Protein AF-E3N727-F1 (afdb_monomer_lite)

Organism: Caenorhabditis remanei (NCBI:txid31234)

Sequence (188 aa):
MRKRCLKCNHTDVCHNHERYRLDHLTSYIYILLGIFVITAYVPTRQDFFERKIVGSRVGLLHIIYCIIITFGICPTVHWVFLHGGFDSDHVVKWFPNVIVLYSLIAAAFMFYVTMVPERLWPGKFDVVGCSHQWWHIFILGAMIYWQQSGNQLLTEYRSFSDSCHRFIPQQNFSEISHSISNYSHPSM

Foldseek 3Di:
DDDPPDPQDPVNVVVVVVVVVVVVVVVVVVVVVVLVCCVVVVVVDVVQVPAQDVPDPQTNSNVVVVVSVVVVVVVVVVVCVVQVHPVDPVCVVLVVLVVLLVVLQVQLVCLVRVQPPCVVPPPPPPPHDTSNVSSVVSNVVSVVSVVVSVVVVVVVVVVCVVVVVVPPDPPPPVVVVVVVVVPPDDDD

Secondary structure (DSSP, 8-state):
---------HHHHHHHHHHHHHHHHHHHHHHHHHHHHHHHHGGG-HHHHH-B-TT-S-BHHHHHHHHHHHHTHHHHHHHHHHTTGGGSHHHHHHHHHHHHHHHHHHHHHHHHHH-TTTTTSTTTSSSSS-HHHHHHHHHHHHHHHHHHHHHHHHHHHHHGGGGGGGG-----TTTHHHHHTTSS----

Structure (mmCIF, N/CA/C/O backbone):
data_AF-E3N727-F1
#
_entry.id   AF-E3N727-F1
#
loop_
_atom_site.group_PDB
_atom_site.id
_atom_site.type_symbol
_atom_site.label_atom_id
_atom_site.label_alt_id
_atom_site.label_comp_id
_atom_site.label_asym_id
_atom_site.label_entity_id
_atom_site.label_seq_id
_atom_site.pdbx_PDB_ins_code
_atom_site.Cartn_x
_atom_site.Cartn_y
_atom_site.Cartn_z
_atom_site.occupancy
_atom_site.B_iso_or_equiv
_atom_site.auth_seq_id
_atom_site.auth_comp_id
_atom_site.auth_asym_id
_atom_site.auth_atom_id
_atom_site.pdbx_PDB_model_num
ATOM 1 N N . MET A 1 1 ? 1.443 8.667 -46.359 1.00 36.81 1 MET A N 1
ATOM 2 C CA . MET A 1 1 ? 1.995 9.728 -45.485 1.00 36.81 1 MET A CA 1
ATOM 3 C C . MET A 1 1 ? 3.382 9.307 -45.001 1.00 36.8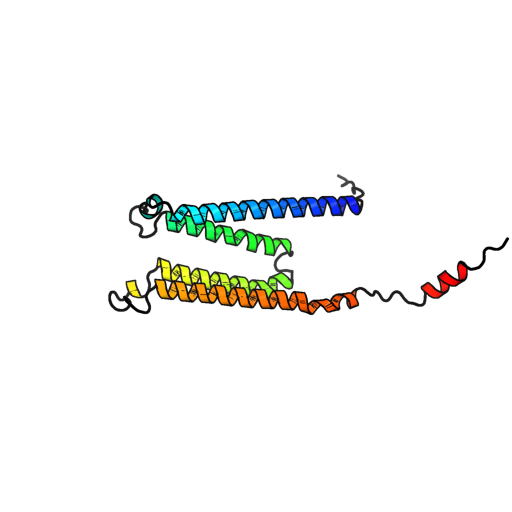1 1 MET A C 1
ATOM 5 O O . MET A 1 1 ? 3.487 8.443 -44.141 1.00 36.81 1 MET A O 1
ATOM 9 N N . ARG A 1 2 ? 4.451 9.833 -45.619 1.00 33.03 2 ARG A N 1
ATOM 10 C CA . ARG A 1 2 ? 5.850 9.558 -45.237 1.00 33.03 2 ARG A CA 1
ATOM 11 C C . ARG A 1 2 ? 6.154 10.258 -43.912 1.00 33.03 2 ARG A C 1
ATOM 13 O O . ARG A 1 2 ? 6.173 11.486 -43.872 1.00 33.03 2 ARG A O 1
ATOM 20 N N . LYS A 1 3 ? 6.406 9.491 -42.848 1.00 42.38 3 LYS A N 1
ATOM 21 C CA . LYS A 1 3 ? 7.003 10.024 -41.619 1.00 42.38 3 LYS A CA 1
ATOM 22 C C . LYS A 1 3 ? 8.421 10.479 -41.962 1.00 42.38 3 LYS A C 1
ATOM 24 O O . LYS A 1 3 ? 9.258 9.687 -42.382 1.00 42.38 3 LYS A O 1
ATOM 29 N N . ARG A 1 4 ? 8.641 11.786 -41.878 1.00 41.91 4 ARG A N 1
ATOM 30 C CA . ARG A 1 4 ? 9.932 12.442 -42.065 1.00 41.91 4 ARG A CA 1
ATOM 31 C C . ARG A 1 4 ? 10.823 11.989 -40.901 1.00 41.91 4 ARG A C 1
ATOM 33 O O . ARG A 1 4 ? 10.504 12.306 -39.760 1.00 41.91 4 ARG A O 1
ATOM 40 N N . CYS A 1 5 ? 11.880 11.218 -41.170 1.00 41.22 5 CYS A N 1
ATOM 41 C CA . CYS A 1 5 ? 12.929 10.956 -40.183 1.00 41.22 5 CYS A CA 1
ATOM 42 C C . CYS A 1 5 ? 13.560 12.298 -39.808 1.00 41.22 5 CYS A C 1
ATOM 44 O O . CYS A 1 5 ? 14.327 12.869 -40.584 1.00 41.22 5 CYS A O 1
ATOM 46 N N . LEU A 1 6 ? 13.185 12.831 -38.646 1.00 48.91 6 LEU A N 1
ATOM 47 C CA . LEU A 1 6 ? 13.903 13.929 -38.020 1.00 48.91 6 LEU A CA 1
ATOM 48 C C . LEU A 1 6 ? 15.310 13.427 -37.702 1.00 48.91 6 LEU A C 1
ATOM 50 O O . LEU A 1 6 ? 15.488 12.394 -37.059 1.00 48.91 6 LEU A O 1
ATOM 54 N N . LYS A 1 7 ? 16.302 14.153 -38.208 1.00 47.59 7 LYS A N 1
ATOM 55 C CA . LYS A 1 7 ? 17.717 13.946 -37.926 1.00 47.59 7 LYS A CA 1
ATOM 56 C C . LYS A 1 7 ? 17.931 14.315 -36.457 1.00 47.59 7 LYS A C 1
ATOM 58 O O . LYS A 1 7 ? 18.118 15.478 -36.132 1.00 47.59 7 LYS A O 1
ATOM 63 N N . CYS A 1 8 ? 17.764 13.342 -35.569 1.00 51.69 8 CYS A N 1
ATOM 64 C CA . CYS A 1 8 ? 17.973 13.520 -34.140 1.00 51.69 8 CYS A CA 1
ATOM 65 C C . CYS A 1 8 ? 19.481 13.560 -33.884 1.00 51.69 8 CYS A C 1
ATOM 67 O O . CYS A 1 8 ? 20.167 12.553 -34.055 1.00 51.69 8 CYS A O 1
ATOM 69 N N . ASN A 1 9 ? 20.002 14.738 -33.546 1.00 57.59 9 ASN A N 1
ATOM 70 C CA . ASN A 1 9 ? 21.380 14.881 -33.103 1.00 57.59 9 ASN A CA 1
ATOM 71 C C . ASN A 1 9 ? 21.521 14.220 -31.723 1.00 57.59 9 ASN A C 1
ATOM 73 O O . ASN A 1 9 ? 20.610 14.325 -30.901 1.00 57.59 9 ASN A O 1
ATOM 77 N N . HIS A 1 10 ? 22.637 13.540 -31.455 1.00 56.06 10 HIS A N 1
ATOM 78 C CA . HIS A 1 10 ? 22.841 12.809 -30.194 1.00 56.06 10 HIS A CA 1
ATOM 79 C C . HIS A 1 10 ? 22.658 13.727 -28.970 1.00 56.06 10 HIS A C 1
ATOM 81 O O . HIS A 1 10 ? 22.078 13.329 -27.964 1.00 56.06 10 HIS A O 1
ATOM 87 N N . THR A 1 11 ? 23.066 14.993 -29.085 1.00 57.88 11 THR A N 1
ATOM 88 C CA . THR A 1 11 ? 22.865 16.028 -28.064 1.00 57.88 11 THR A CA 1
ATOM 89 C C . THR A 1 11 ? 21.396 16.398 -27.854 1.00 57.88 11 THR A C 1
ATOM 91 O O . THR A 1 11 ? 20.979 16.516 -26.708 1.00 57.88 11 THR A O 1
ATOM 94 N N . ASP A 1 12 ? 20.590 16.513 -28.913 1.00 59.44 12 ASP A N 1
ATOM 95 C CA . ASP A 1 12 ? 19.160 16.852 -28.812 1.00 59.44 12 ASP A CA 1
ATOM 96 C C . ASP A 1 12 ? 18.327 15.689 -28.256 1.00 59.44 12 ASP A C 1
ATOM 98 O O . ASP A 1 12 ? 17.363 15.902 -27.518 1.00 59.44 12 ASP A O 1
ATOM 102 N N . VAL A 1 13 ? 18.701 14.444 -28.569 1.00 60.22 13 VAL A N 1
ATOM 103 C CA . VAL A 1 13 ? 18.079 13.244 -27.983 1.00 60.22 13 VAL A CA 1
ATOM 104 C C . VAL A 1 13 ? 18.380 13.167 -26.490 1.00 60.22 13 VAL A C 1
ATOM 106 O O . VAL A 1 13 ? 17.458 12.981 -25.698 1.00 60.22 13 VAL A O 1
ATOM 109 N N . CYS A 1 14 ? 19.642 13.366 -26.095 1.00 55.69 14 CYS A N 1
ATOM 110 C CA . CYS A 1 14 ? 20.041 13.406 -24.690 1.00 55.69 14 CYS A CA 1
ATOM 111 C C . CYS A 1 14 ? 19.336 14.538 -23.929 1.00 55.69 14 CYS A C 1
ATOM 113 O O . CYS A 1 14 ? 18.773 14.278 -22.870 1.00 55.69 14 CYS A O 1
ATOM 115 N N . HIS A 1 15 ? 19.281 15.753 -24.488 1.00 61.00 15 HIS A N 1
ATOM 116 C CA . HIS A 1 15 ? 18.639 16.899 -23.836 1.00 61.00 15 HIS A CA 1
ATOM 117 C C . HIS A 1 15 ? 17.132 16.714 -23.656 1.00 61.00 15 HIS A C 1
ATOM 119 O O . HIS A 1 15 ? 16.590 17.054 -22.604 1.00 61.00 15 HIS A O 1
ATOM 125 N N . ASN A 1 16 ? 16.446 16.172 -24.667 1.00 64.19 16 ASN A N 1
ATOM 126 C CA . ASN A 1 16 ? 15.025 15.865 -24.552 1.00 64.19 16 ASN A CA 1
ATOM 127 C C . ASN A 1 16 ? 14.797 14.758 -23.519 1.00 64.19 16 ASN A C 1
ATOM 129 O O . ASN A 1 16 ? 13.938 14.906 -22.660 1.00 64.19 16 ASN A O 1
ATOM 133 N N . HIS A 1 17 ? 15.588 13.685 -23.542 1.00 67.06 17 HIS A N 1
ATOM 134 C CA . HIS A 1 17 ? 15.462 12.585 -22.585 1.00 67.06 17 HIS A CA 1
ATOM 135 C C . HIS A 1 17 ? 15.728 13.024 -21.135 1.00 67.06 17 HIS A C 1
ATOM 137 O O . HIS A 1 17 ? 15.026 12.601 -20.217 1.00 67.06 17 HIS A O 1
ATOM 143 N N . GLU A 1 18 ? 16.701 13.910 -20.920 1.00 70.62 18 GLU A N 1
ATOM 144 C CA . GLU A 1 18 ? 17.001 14.496 -19.614 1.00 70.62 18 GLU A CA 1
ATOM 145 C C . GLU A 1 18 ? 15.887 15.436 -19.139 1.00 70.62 18 GLU A C 1
ATOM 147 O O . GLU A 1 18 ? 15.477 15.355 -17.983 1.00 70.62 18 GLU A O 1
ATOM 152 N N . ARG A 1 19 ? 15.316 16.242 -20.044 1.00 72.38 19 ARG A N 1
ATOM 153 C CA . ARG A 1 19 ? 14.148 17.087 -19.759 1.00 72.38 19 ARG A CA 1
ATOM 154 C C . ARG A 1 19 ? 12.918 16.256 -19.382 1.00 72.38 19 ARG A C 1
ATOM 156 O O . ARG A 1 19 ? 12.371 16.466 -18.308 1.00 72.38 19 ARG A O 1
ATOM 163 N N . TYR A 1 20 ? 12.559 15.245 -20.178 1.00 70.69 20 TYR A N 1
ATOM 164 C CA . TYR A 1 20 ? 11.459 14.325 -19.855 1.00 70.69 20 TYR A CA 1
ATOM 165 C C . TYR A 1 20 ? 11.676 13.626 -18.504 1.00 70.69 20 TYR A C 1
ATOM 167 O O . TYR A 1 20 ? 10.756 13.545 -17.691 1.00 70.69 20 TYR A O 1
ATOM 175 N N . ARG A 1 21 ? 12.896 13.151 -18.221 1.00 75.75 21 ARG A N 1
ATOM 176 C CA . ARG A 1 21 ? 13.237 12.536 -16.929 1.00 75.75 21 ARG A CA 1
ATOM 177 C C . ARG A 1 21 ? 13.038 13.507 -15.762 1.00 75.75 21 ARG A C 1
ATOM 179 O O . ARG A 1 21 ? 12.513 13.101 -14.726 1.00 75.75 21 ARG A O 1
ATOM 186 N N . LEU A 1 22 ? 13.449 14.763 -15.925 1.00 77.12 22 LEU A N 1
ATOM 187 C CA . LEU A 1 22 ? 13.332 15.795 -14.897 1.00 77.12 22 LEU A CA 1
ATOM 188 C C . LEU A 1 22 ? 11.867 16.179 -14.647 1.00 77.12 22 LEU A C 1
ATOM 190 O O . LEU A 1 22 ? 11.456 16.283 -13.492 1.00 77.12 22 LEU A O 1
ATOM 194 N N . ASP A 1 23 ? 11.066 16.306 -15.704 1.00 78.12 23 ASP A N 1
ATOM 195 C CA . ASP A 1 23 ? 9.636 16.626 -15.624 1.00 78.12 23 ASP A CA 1
ATOM 196 C C . ASP A 1 23 ? 8.846 15.511 -14.917 1.00 78.12 23 ASP A C 1
ATOM 198 O O . ASP A 1 23 ? 8.006 15.773 -14.046 1.00 78.12 23 ASP A O 1
ATOM 202 N N . HIS A 1 24 ? 9.166 14.248 -15.221 1.00 79.94 24 HIS A N 1
ATOM 203 C CA . HIS A 1 24 ? 8.597 13.097 -14.522 1.00 79.94 24 HIS A CA 1
ATOM 204 C C . HIS A 1 24 ? 8.987 13.089 -13.043 1.00 79.94 24 HIS A C 1
ATOM 206 O O . HIS A 1 24 ? 8.105 13.002 -12.189 1.00 79.94 24 HIS A O 1
ATOM 212 N N . LEU A 1 25 ? 10.276 13.229 -12.720 1.00 81.25 25 LEU A N 1
ATOM 213 C CA . LEU A 1 25 ? 10.756 13.248 -11.334 1.00 81.25 25 LEU A CA 1
ATOM 214 C C . LEU A 1 25 ? 10.095 14.370 -10.522 1.00 81.25 25 LEU A C 1
ATOM 216 O O . LEU A 1 25 ? 9.640 14.145 -9.403 1.00 81.25 25 LEU A O 1
ATOM 220 N N . THR A 1 26 ? 9.986 15.555 -11.116 1.00 82.62 26 THR A N 1
ATOM 221 C CA . THR A 1 26 ? 9.344 16.726 -10.514 1.00 82.62 26 THR A CA 1
ATOM 222 C C . THR A 1 26 ? 7.870 16.448 -10.212 1.00 82.62 26 THR A C 1
ATOM 224 O O . THR A 1 26 ? 7.404 16.691 -9.100 1.00 82.62 26 THR A O 1
ATOM 227 N N . SER A 1 27 ? 7.149 15.841 -11.158 1.00 83.44 27 SER A N 1
ATOM 228 C CA . SER A 1 27 ? 5.750 15.435 -10.973 1.00 83.44 27 SER A CA 1
ATOM 229 C C . SER A 1 27 ? 5.588 14.413 -9.841 1.00 83.44 27 SER A C 1
ATOM 231 O O . SER A 1 27 ? 4.702 14.563 -8.999 1.00 83.44 27 SER A O 1
ATOM 233 N N . TYR A 1 28 ? 6.470 13.410 -9.765 1.00 84.50 28 TYR A N 1
ATOM 234 C CA . TYR A 1 28 ? 6.467 12.423 -8.680 1.00 84.50 28 TYR A CA 1
ATOM 235 C C . TYR A 1 28 ? 6.703 13.067 -7.310 1.00 84.50 28 TYR A C 1
ATOM 237 O O . TYR A 1 28 ? 5.988 12.751 -6.361 1.00 84.50 28 TYR A O 1
ATOM 245 N N . ILE A 1 29 ? 7.660 13.992 -7.203 1.00 88.00 29 ILE A N 1
ATOM 246 C CA . ILE A 1 29 ? 7.959 14.694 -5.948 1.00 88.00 29 ILE A CA 1
ATOM 247 C C . ILE A 1 29 ? 6.746 15.499 -5.472 1.00 88.00 29 ILE A C 1
ATOM 249 O O . ILE A 1 29 ? 6.382 15.405 -4.300 1.00 88.00 29 ILE A O 1
ATOM 253 N N . TYR A 1 30 ? 6.078 16.240 -6.361 1.00 89.19 30 TYR A N 1
ATOM 254 C CA . TYR A 1 30 ? 4.878 16.999 -5.996 1.00 89.19 30 TYR A CA 1
ATOM 255 C C . TYR A 1 30 ? 3.728 16.100 -5.536 1.00 89.19 30 TYR A C 1
ATOM 257 O O . TYR A 1 30 ? 3.067 16.413 -4.545 1.00 89.19 30 TYR A O 1
ATOM 265 N N . ILE A 1 31 ? 3.509 14.968 -6.210 1.00 87.25 31 ILE A N 1
ATOM 266 C CA . ILE A 1 31 ? 2.487 13.988 -5.821 1.00 87.25 31 ILE A CA 1
ATOM 267 C C . ILE A 1 31 ? 2.793 13.410 -4.433 1.00 87.25 31 ILE A C 1
ATOM 269 O O . ILE A 1 31 ? 1.914 13.380 -3.572 1.00 87.25 31 ILE A O 1
ATOM 273 N N . LEU A 1 32 ? 4.039 12.994 -4.188 1.00 87.44 32 LEU A N 1
ATOM 274 C CA . LEU A 1 32 ? 4.466 12.446 -2.897 1.00 87.44 32 LEU A CA 1
ATOM 275 C C . LEU A 1 32 ? 4.337 13.473 -1.768 1.00 87.44 32 LEU A C 1
ATOM 277 O O . LEU A 1 32 ? 3.843 13.141 -0.691 1.00 87.44 32 LEU A O 1
ATOM 281 N N . LEU A 1 33 ? 4.727 14.725 -2.022 1.00 91.44 33 LEU A N 1
ATOM 282 C CA . LEU A 1 33 ? 4.574 15.820 -1.067 1.00 91.44 33 LEU A CA 1
ATOM 283 C C . LEU A 1 33 ? 3.097 16.082 -0.748 1.00 91.44 33 LEU A C 1
ATOM 285 O O . LEU A 1 33 ? 2.739 16.239 0.417 1.00 91.44 33 LEU A O 1
ATOM 289 N N . GLY A 1 34 ? 2.229 16.085 -1.763 1.00 90.62 34 GLY A N 1
ATOM 290 C CA . GLY A 1 34 ? 0.787 16.238 -1.585 1.00 90.62 34 GLY A CA 1
ATOM 291 C C . GLY A 1 34 ? 0.192 15.130 -0.716 1.00 90.62 34 GLY A C 1
ATOM 292 O O . GLY A 1 34 ? -0.528 15.420 0.240 1.00 90.62 34 GLY A O 1
ATOM 293 N N . ILE A 1 35 ? 0.548 13.871 -0.988 1.00 89.88 35 ILE A N 1
ATOM 294 C CA . ILE A 1 35 ? 0.126 12.724 -0.170 1.00 89.88 35 ILE A CA 1
ATOM 295 C C . ILE A 1 35 ? 0.614 12.890 1.270 1.00 89.88 35 ILE A C 1
ATOM 297 O O . ILE A 1 35 ? -0.193 12.761 2.188 1.00 89.88 35 ILE A O 1
ATOM 301 N N . PHE A 1 36 ? 1.889 13.236 1.475 1.00 90.44 36 PHE A N 1
ATOM 302 C CA . PHE A 1 36 ? 2.465 13.444 2.804 1.00 90.44 36 PHE A CA 1
ATOM 303 C C . PHE A 1 36 ? 1.694 14.504 3.600 1.00 90.44 36 PHE A C 1
ATOM 305 O O . PHE A 1 36 ? 1.243 14.227 4.713 1.00 90.44 36 PHE A O 1
ATOM 312 N N . VAL A 1 37 ? 1.462 15.680 3.008 1.00 92.31 37 VAL A N 1
ATOM 313 C CA . VAL A 1 37 ? 0.713 16.776 3.642 1.00 92.31 37 VAL A CA 1
ATOM 314 C C . VAL A 1 37 ? -0.703 16.335 4.007 1.00 92.31 37 VAL A C 1
ATOM 316 O O . VAL A 1 37 ? -1.138 16.572 5.132 1.00 92.31 37 VAL A O 1
ATOM 319 N N . ILE A 1 38 ? -1.409 15.644 3.107 1.00 89.44 38 ILE A N 1
ATOM 320 C CA . ILE A 1 38 ? -2.757 15.125 3.376 1.00 89.44 38 ILE A CA 1
ATOM 321 C C . ILE A 1 38 ? -2.720 14.118 4.532 1.00 89.44 38 ILE A C 1
ATOM 323 O O . ILE A 1 38 ? -3.491 14.250 5.482 1.00 89.44 38 ILE A O 1
ATOM 327 N N . THR A 1 39 ? -1.809 13.142 4.501 1.00 87.12 39 THR A N 1
ATOM 328 C CA . THR A 1 39 ? -1.703 12.115 5.550 1.00 87.12 39 THR A CA 1
ATOM 329 C C . THR A 1 39 ? -1.293 12.668 6.909 1.00 87.12 39 THR A C 1
ATOM 331 O O . THR A 1 39 ? -1.726 12.122 7.919 1.00 87.12 39 THR A O 1
ATOM 334 N N . ALA A 1 40 ? -0.507 13.746 6.952 1.00 89.12 40 ALA A N 1
ATOM 335 C CA . ALA A 1 40 ? -0.134 14.424 8.189 1.00 89.12 40 ALA A CA 1
ATOM 336 C C . ALA A 1 40 ? -1.267 15.316 8.718 1.00 89.12 40 ALA A C 1
ATOM 338 O O . ALA A 1 40 ? -1.477 15.400 9.924 1.00 89.12 40 ALA A O 1
ATOM 339 N N . TYR A 1 41 ? -2.021 15.962 7.825 1.00 89.19 41 TYR A N 1
ATOM 340 C CA . TYR A 1 41 ? -3.097 16.881 8.186 1.00 89.19 41 TYR A CA 1
ATOM 341 C C . TYR A 1 41 ? -4.373 16.168 8.644 1.00 89.19 41 TYR A C 1
ATOM 343 O O . TYR A 1 41 ? -4.965 16.565 9.647 1.00 89.19 41 TYR A O 1
ATOM 351 N N . VAL A 1 42 ? -4.808 15.114 7.948 1.00 87.12 42 VAL A N 1
ATOM 352 C CA . VAL A 1 42 ? -6.084 14.422 8.224 1.00 87.12 42 VAL A CA 1
ATOM 353 C C . VAL A 1 42 ? -6.215 13.951 9.690 1.00 87.12 42 VAL A C 1
ATOM 355 O O . VAL A 1 42 ? -7.260 14.218 10.282 1.00 87.12 42 VAL A O 1
ATOM 358 N N . PRO A 1 43 ? -5.183 13.364 10.335 1.00 85.12 43 PRO A N 1
ATOM 359 C CA . PRO A 1 43 ? -5.225 12.994 11.754 1.00 85.12 43 PRO A CA 1
ATOM 360 C C . PRO A 1 43 ? -5.381 14.163 12.732 1.00 85.12 43 PRO A C 1
ATOM 362 O O . PRO A 1 43 ? -5.860 13.966 13.844 1.00 85.12 43 PRO A O 1
ATOM 365 N N . THR A 1 44 ? -4.972 15.379 12.355 1.00 86.50 44 THR A N 1
ATOM 366 C CA . THR A 1 44 ? -5.033 16.555 13.250 1.00 86.50 44 THR A CA 1
ATOM 367 C C . THR A 1 44 ? -6.449 17.098 13.421 1.00 86.50 44 THR A C 1
ATOM 369 O O . THR A 1 44 ? -6.725 17.873 14.334 1.00 86.50 44 THR A O 1
ATOM 372 N N . ARG A 1 45 ? -7.365 16.699 12.536 1.00 83.25 45 ARG A N 1
ATOM 373 C CA . ARG A 1 45 ? -8.728 17.211 12.463 1.00 83.25 45 ARG A CA 1
ATOM 374 C C . ARG A 1 45 ? -9.702 16.172 13.011 1.00 83.25 45 ARG A C 1
ATOM 376 O O . ARG A 1 45 ? -10.065 15.218 12.325 1.00 83.25 45 ARG A O 1
ATOM 383 N N . GLN A 1 46 ? -10.170 16.400 14.238 1.00 78.94 46 GLN A N 1
ATOM 384 C CA . GLN A 1 46 ? -11.152 15.542 14.918 1.00 78.94 46 GLN A CA 1
ATOM 385 C C . GLN A 1 46 ? -12.471 15.417 14.134 1.00 78.94 46 GLN A C 1
ATOM 387 O O . GLN A 1 46 ? -13.107 14.366 14.144 1.00 78.94 46 GLN A O 1
ATOM 392 N N . ASP A 1 47 ? -12.818 16.434 13.342 1.00 78.44 47 ASP A N 1
ATOM 393 C CA . ASP A 1 47 ? -14.021 16.469 12.501 1.00 78.44 47 ASP A CA 1
ATOM 394 C C . ASP A 1 47 ? -14.122 15.296 11.506 1.00 78.44 47 ASP A C 1
ATOM 396 O O . ASP A 1 47 ? -15.225 14.901 11.121 1.00 78.44 47 ASP A O 1
ATOM 400 N N . PHE A 1 48 ? -12.991 14.739 11.054 1.00 74.75 48 PHE A N 1
ATOM 401 C CA . PHE A 1 48 ? -12.979 13.584 10.146 1.00 74.75 48 PHE A CA 1
ATOM 402 C C . PHE A 1 48 ? -13.169 12.250 10.873 1.00 74.75 48 PHE A C 1
ATOM 404 O O . PHE A 1 48 ? -13.662 11.301 10.262 1.00 74.75 48 PHE A O 1
ATOM 411 N N . PHE A 1 49 ? -12.809 12.176 12.158 1.00 71.31 49 PHE A N 1
ATOM 412 C CA . PHE A 1 49 ? -13.022 10.988 12.989 1.00 71.31 49 PHE A CA 1
ATOM 413 C C . PHE A 1 49 ? -14.498 10.819 13.363 1.00 71.31 49 PHE A C 1
ATOM 415 O O . PHE A 1 49 ? -15.005 9.697 13.386 1.00 71.31 49 PHE A O 1
ATOM 422 N N . GLU A 1 50 ? -15.203 11.931 13.582 1.00 70.50 50 GLU A N 1
ATOM 423 C CA . GLU A 1 50 ? -16.613 11.926 13.986 1.00 70.50 50 GLU A CA 1
ATOM 424 C C . GLU A 1 50 ? -17.584 11.696 12.815 1.00 70.50 50 GLU A C 1
ATOM 426 O O . GLU A 1 50 ? -18.705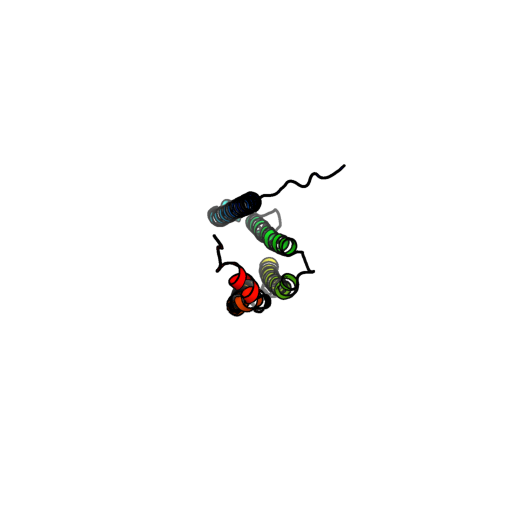 11.217 13.005 1.00 70.50 50 GLU A O 1
ATOM 431 N N . ARG A 1 51 ? -17.165 11.972 11.571 1.00 71.62 51 ARG A N 1
ATOM 432 C CA . ARG A 1 51 ? -17.978 11.715 10.369 1.00 71.62 51 ARG A CA 1
ATOM 433 C C . ARG A 1 51 ? -17.993 10.230 10.017 1.00 71.62 51 ARG A C 1
ATOM 435 O O . ARG A 1 51 ? -17.244 9.749 9.162 1.00 71.62 51 ARG A O 1
ATOM 442 N N . LYS A 1 52 ? -18.897 9.500 10.663 1.00 73.12 52 LYS A N 1
ATOM 443 C CA . LYS A 1 52 ? -19.245 8.120 10.310 1.00 73.12 52 LYS A CA 1
ATOM 444 C C . LYS A 1 52 ? -20.269 8.115 9.180 1.00 73.12 52 LYS A C 1
ATOM 446 O O . LYS A 1 52 ? -21.193 8.927 9.166 1.00 73.12 52 LYS A O 1
ATOM 451 N N . ILE A 1 53 ? -20.119 7.193 8.233 1.00 73.75 53 ILE A N 1
ATOM 452 C CA . ILE A 1 53 ? -21.171 6.942 7.245 1.00 73.75 53 ILE A CA 1
ATOM 453 C C . ILE A 1 53 ? -22.342 6.292 7.975 1.00 73.75 53 ILE A C 1
ATOM 455 O O . ILE A 1 53 ? -22.146 5.364 8.759 1.00 73.75 53 ILE A O 1
ATOM 459 N N . VAL A 1 54 ? -23.550 6.801 7.733 1.00 56.88 54 VAL A N 1
ATOM 460 C CA . VAL A 1 54 ? -24.792 6.377 8.393 1.00 56.88 54 VAL A CA 1
ATOM 461 C C . VAL A 1 54 ? -24.893 4.846 8.409 1.00 56.88 54 VAL A C 1
ATOM 463 O O . VAL A 1 54 ? -24.969 4.207 7.364 1.00 56.88 54 VAL A O 1
ATOM 466 N N . GLY A 1 55 ? -24.847 4.258 9.609 1.00 65.50 55 GLY A N 1
ATOM 467 C CA . GLY A 1 55 ? -24.982 2.813 9.832 1.00 65.50 55 GLY A CA 1
ATOM 468 C C . GLY A 1 55 ? -23.722 1.960 9.614 1.00 65.50 55 GLY A C 1
ATOM 469 O O . GLY A 1 55 ? -23.756 0.770 9.922 1.00 65.50 55 GLY A O 1
ATOM 470 N N . SER A 1 56 ? -22.604 2.527 9.144 1.00 66.81 56 SER A N 1
ATOM 471 C CA . SER A 1 56 ? -21.344 1.799 8.946 1.00 66.81 56 SER A CA 1
ATOM 472 C C . SER A 1 56 ? -20.328 2.089 10.054 1.00 66.81 56 SER A C 1
ATOM 474 O O . SER A 1 56 ? -20.195 3.211 10.537 1.00 66.81 56 SER A O 1
ATOM 476 N N . ARG A 1 57 ? -19.563 1.062 10.445 1.00 69.56 57 ARG A N 1
ATOM 477 C CA . ARG A 1 57 ? -18.426 1.191 11.378 1.00 69.56 57 ARG A CA 1
ATOM 478 C C . ARG A 1 57 ? -17.188 1.816 10.718 1.00 69.56 57 ARG A C 1
ATOM 480 O O . ARG A 1 57 ? -16.235 2.149 11.414 1.00 69.56 57 ARG A O 1
ATOM 487 N N . VAL A 1 58 ? -17.217 1.970 9.393 1.00 73.25 58 VAL A N 1
ATOM 488 C CA . VAL A 1 58 ? -16.165 2.587 8.580 1.00 73.25 58 VAL A CA 1
ATOM 489 C C . VAL A 1 58 ? -16.432 4.092 8.495 1.00 73.25 58 VAL A C 1
ATOM 491 O O . VAL A 1 58 ? -17.467 4.522 7.980 1.00 73.25 58 VAL A O 1
ATOM 494 N N . GLY A 1 59 ? -15.518 4.894 9.039 1.00 81.12 59 GLY A N 1
ATOM 495 C CA . GLY A 1 59 ? -15.588 6.354 9.004 1.00 81.12 59 GLY A CA 1
ATOM 496 C C . GLY A 1 59 ? -15.044 6.939 7.701 1.00 81.12 59 GLY A C 1
ATOM 497 O O . GLY A 1 59 ? -14.375 6.259 6.921 1.00 81.12 59 GLY A O 1
ATOM 498 N N . LEU A 1 60 ? -15.284 8.233 7.479 1.00 82.75 60 LEU A N 1
ATOM 499 C CA . LEU A 1 60 ? -14.735 8.966 6.333 1.00 82.75 60 LEU A CA 1
ATOM 500 C C . LEU A 1 60 ? -13.199 8.881 6.275 1.00 82.75 60 LEU A C 1
ATOM 502 O O . LEU A 1 60 ? -12.621 8.727 5.202 1.00 82.75 60 LEU A O 1
ATOM 506 N N . LEU A 1 61 ? -12.544 8.915 7.435 1.00 83.31 61 LEU A N 1
ATOM 507 C CA . LEU A 1 61 ? -11.096 8.773 7.570 1.00 83.31 61 LEU A CA 1
ATOM 508 C C . LEU A 1 61 ? -10.570 7.449 6.989 1.00 83.31 61 LEU A C 1
ATOM 510 O O . LEU A 1 61 ? -9.579 7.448 6.262 1.00 83.31 61 LEU A O 1
ATOM 514 N N . HIS A 1 62 ? -11.259 6.330 7.226 1.00 82.06 62 HIS A N 1
ATOM 515 C CA . HIS A 1 62 ? -10.885 5.033 6.653 1.00 82.06 62 HIS A CA 1
ATOM 516 C C . HIS A 1 62 ? -10.949 5.035 5.128 1.00 82.06 62 HIS A C 1
ATOM 518 O O . HIS A 1 62 ? -10.072 4.472 4.478 1.00 82.06 62 HIS A O 1
ATOM 524 N N . ILE A 1 63 ? -11.955 5.696 4.553 1.00 85.19 63 ILE A N 1
ATOM 525 C CA . ILE A 1 63 ? -12.111 5.814 3.099 1.00 85.19 63 ILE A CA 1
ATOM 526 C C . ILE A 1 63 ? -10.984 6.648 2.502 1.00 85.19 63 ILE A C 1
ATOM 528 O O . ILE A 1 63 ? -10.403 6.245 1.498 1.00 85.19 63 ILE A O 1
ATOM 532 N N . ILE A 1 64 ? -10.637 7.770 3.139 1.00 86.50 64 ILE A N 1
ATOM 533 C CA . ILE A 1 64 ? -9.511 8.609 2.714 1.00 86.50 64 ILE A CA 1
ATOM 534 C C . ILE A 1 64 ? -8.229 7.770 2.667 1.00 86.50 64 ILE A C 1
ATOM 536 O O . ILE A 1 64 ? -7.533 7.776 1.652 1.00 86.50 64 ILE A O 1
ATOM 540 N N . TYR A 1 65 ? -7.953 6.979 3.707 1.00 84.69 65 TYR A N 1
ATOM 541 C CA . TYR A 1 65 ? -6.793 6.088 3.705 1.00 84.69 65 TYR A CA 1
ATOM 542 C C . TYR A 1 65 ? -6.863 5.005 2.625 1.00 84.69 65 TYR A C 1
ATOM 544 O O . TYR A 1 65 ? -5.859 4.760 1.961 1.00 84.69 65 TYR A O 1
ATOM 552 N N . CYS A 1 66 ? -8.028 4.403 2.378 1.00 86.50 66 CYS A N 1
ATOM 553 C CA . CYS A 1 66 ? -8.188 3.418 1.302 1.00 86.50 66 CYS A CA 1
ATOM 554 C C . CYS A 1 66 ? -7.897 4.019 -0.082 1.00 86.50 66 CYS A C 1
ATOM 556 O O . CYS A 1 66 ? -7.234 3.383 -0.902 1.00 86.50 66 CYS A O 1
ATOM 558 N N . ILE A 1 67 ? -8.345 5.253 -0.337 1.00 88.19 67 ILE A N 1
ATOM 559 C CA . ILE A 1 67 ? -8.070 5.969 -1.592 1.00 88.19 67 ILE A CA 1
ATOM 560 C C . ILE A 1 67 ? -6.564 6.208 -1.748 1.00 88.19 67 ILE A C 1
ATOM 562 O O . ILE A 1 67 ? -6.003 5.910 -2.803 1.00 88.19 67 ILE A O 1
ATOM 566 N N . ILE A 1 68 ? -5.898 6.684 -0.692 1.00 87.75 68 ILE A N 1
ATOM 567 C CA . ILE A 1 68 ? -4.449 6.939 -0.698 1.00 87.75 68 ILE A CA 1
ATOM 568 C C . ILE A 1 68 ? -3.665 5.644 -0.958 1.00 87.75 68 ILE A C 1
ATOM 570 O O . ILE A 1 68 ? -2.763 5.629 -1.793 1.00 87.75 68 ILE A O 1
ATOM 574 N N . ILE A 1 69 ? -4.030 4.540 -0.299 1.00 85.50 69 ILE A N 1
ATOM 575 C CA . ILE A 1 69 ? -3.380 3.233 -0.491 1.00 85.50 69 ILE A CA 1
ATOM 576 C C . ILE A 1 69 ? -3.583 2.728 -1.924 1.00 85.50 69 ILE A C 1
ATOM 578 O O . ILE A 1 69 ? -2.635 2.255 -2.549 1.00 85.50 69 ILE A O 1
ATOM 582 N N . THR A 1 70 ? -4.790 2.873 -2.476 1.00 85.69 70 THR A N 1
ATOM 583 C CA . THR A 1 70 ? -5.102 2.442 -3.850 1.00 85.69 70 THR A CA 1
ATOM 584 C C . THR A 1 70 ? -4.293 3.230 -4.880 1.00 85.69 70 THR A C 1
ATOM 586 O O . THR A 1 70 ? -3.830 2.663 -5.870 1.00 85.69 70 THR A O 1
ATOM 589 N N . PHE A 1 71 ? -4.038 4.518 -4.629 1.00 86.50 71 PHE A N 1
ATOM 590 C CA . PHE A 1 71 ? -3.146 5.316 -5.470 1.00 86.50 71 PHE A CA 1
ATOM 591 C C . PHE A 1 71 ? -1.718 4.739 -5.522 1.00 86.50 71 PHE A C 1
ATOM 593 O O . PHE A 1 71 ? -1.055 4.819 -6.555 1.00 86.50 71 PHE A O 1
ATOM 600 N N . GLY A 1 72 ? -1.277 4.057 -4.460 1.00 82.00 72 GLY A N 1
ATOM 601 C CA . GLY A 1 72 ? -0.005 3.331 -4.399 1.00 82.00 72 GLY A CA 1
ATOM 602 C C . GLY A 1 72 ? 0.128 2.144 -5.366 1.00 82.00 72 GLY A C 1
ATOM 603 O O . GLY A 1 72 ? 1.232 1.628 -5.529 1.00 82.00 72 GLY A O 1
ATOM 604 N N . ILE A 1 73 ? -0.944 1.729 -6.050 1.00 88.44 73 ILE A N 1
ATOM 605 C CA . ILE A 1 73 ? -0.897 0.710 -7.116 1.00 88.44 73 ILE A CA 1
ATOM 606 C C . ILE A 1 73 ? -0.396 1.318 -8.437 1.00 88.44 73 ILE A C 1
ATOM 608 O O . ILE A 1 73 ? 0.245 0.635 -9.237 1.00 88.44 73 ILE A O 1
ATOM 612 N N . CYS A 1 74 ? -0.636 2.615 -8.663 1.00 87.88 74 CYS A N 1
ATOM 613 C CA . CYS A 1 74 ? -0.262 3.306 -9.898 1.00 87.88 74 CYS A CA 1
ATOM 614 C C . CYS A 1 74 ? 1.252 3.226 -10.205 1.00 87.88 74 CYS A C 1
ATOM 616 O O . CYS A 1 74 ? 1.593 2.842 -11.326 1.00 87.88 74 CYS A O 1
ATOM 618 N N . PRO A 1 75 ? 2.174 3.470 -9.247 1.00 87.25 75 PRO A N 1
ATOM 619 C CA . PRO A 1 75 ? 3.613 3.302 -9.471 1.00 87.25 75 PRO A CA 1
ATOM 620 C C . PRO A 1 75 ? 4.008 1.880 -9.879 1.00 87.25 75 PRO A C 1
ATOM 622 O O . PRO A 1 75 ? 4.857 1.709 -10.750 1.00 87.25 75 PRO A O 1
ATOM 625 N N . THR A 1 76 ? 3.375 0.859 -9.295 1.00 89.44 76 THR A N 1
ATOM 626 C CA . THR A 1 76 ? 3.632 -0.549 -9.630 1.00 89.44 76 THR A CA 1
ATOM 627 C C . THR A 1 76 ? 3.211 -0.853 -11.061 1.00 89.44 76 THR A C 1
ATOM 629 O O . THR A 1 76 ? 3.970 -1.445 -11.824 1.00 89.44 76 THR A O 1
ATOM 632 N N . VAL A 1 77 ? 2.023 -0.395 -11.459 1.00 89.69 77 VAL A N 1
ATOM 633 C CA . VAL A 1 77 ? 1.522 -0.546 -12.831 1.00 89.69 77 VAL A CA 1
ATOM 634 C C . VAL A 1 77 ? 2.416 0.205 -13.822 1.00 89.69 77 VAL A C 1
ATOM 636 O O . VAL A 1 77 ? 2.814 -0.354 -14.842 1.00 89.69 77 VAL A O 1
ATOM 639 N N . HIS A 1 78 ? 2.796 1.444 -13.503 1.00 88.62 78 HIS A N 1
ATOM 640 C CA . HIS A 1 78 ? 3.721 2.232 -14.313 1.00 88.62 78 HIS A CA 1
ATOM 641 C C . HIS A 1 78 ? 5.083 1.541 -14.472 1.00 88.62 78 HIS A C 1
ATOM 643 O O . HIS A 1 78 ? 5.612 1.493 -15.580 1.00 88.62 78 HIS A O 1
ATOM 649 N N . TRP A 1 79 ? 5.625 0.956 -13.399 1.00 89.25 79 TRP A N 1
ATOM 650 C CA . TRP A 1 79 ? 6.882 0.205 -13.425 1.00 89.25 79 TRP A CA 1
ATOM 651 C C . TRP A 1 79 ? 6.822 -1.015 -14.354 1.00 89.25 79 TRP A C 1
ATOM 653 O O . TRP A 1 79 ? 7.757 -1.212 -15.135 1.00 89.25 79 TRP A O 1
ATOM 663 N N . VAL A 1 80 ? 5.723 -1.783 -14.321 1.00 90.81 80 VAL A N 1
ATOM 664 C CA . VAL A 1 80 ? 5.507 -2.926 -15.228 1.00 90.81 80 VAL A CA 1
ATOM 665 C C . VAL A 1 80 ? 5.511 -2.460 -16.683 1.00 90.81 80 VAL A C 1
ATOM 667 O O . VAL A 1 80 ? 6.230 -3.024 -17.505 1.00 90.81 80 VAL A O 1
ATOM 670 N N . PHE A 1 81 ? 4.761 -1.403 -17.012 1.00 89.81 81 PHE A N 1
ATOM 671 C CA . PHE A 1 81 ? 4.715 -0.878 -18.381 1.00 89.81 81 PHE A CA 1
ATOM 672 C C . PHE A 1 81 ? 6.062 -0.322 -18.850 1.00 89.81 81 PHE A C 1
ATOM 674 O O . PHE A 1 81 ? 6.450 -0.550 -19.994 1.00 89.81 81 PHE A O 1
ATOM 681 N N . LEU A 1 82 ? 6.792 0.371 -17.973 1.00 87.44 82 LEU A N 1
ATOM 682 C CA . LEU A 1 82 ? 8.084 0.975 -18.297 1.00 87.44 82 LEU A CA 1
ATOM 683 C C . LEU A 1 82 ? 9.134 -0.067 -18.708 1.00 87.44 82 LEU A C 1
ATOM 685 O O . LEU A 1 82 ? 9.954 0.206 -19.580 1.00 87.44 82 LEU A O 1
ATOM 689 N N . HIS A 1 83 ? 9.102 -1.256 -18.107 1.00 85.44 83 HIS A N 1
ATOM 690 C CA . HIS A 1 83 ? 10.061 -2.328 -18.391 1.00 85.44 83 HIS A CA 1
ATOM 691 C C . HIS A 1 83 ? 9.645 -3.234 -19.560 1.00 85.44 83 HIS A C 1
ATOM 693 O O . HIS A 1 83 ? 10.296 -4.242 -19.803 1.00 85.44 83 HIS A O 1
ATOM 699 N N . GLY A 1 84 ? 8.592 -2.883 -20.306 1.00 86.56 84 GLY A N 1
ATOM 700 C CA . GLY A 1 84 ? 8.101 -3.703 -21.418 1.00 86.56 84 GLY A CA 1
ATOM 701 C C . GLY A 1 84 ? 7.152 -4.824 -20.987 1.00 86.56 84 GLY A C 1
ATOM 702 O O . GLY A 1 84 ? 6.927 -5.761 -21.743 1.00 86.56 84 GLY A O 1
ATOM 703 N N . GLY A 1 85 ? 6.569 -4.730 -19.790 1.00 89.31 85 GLY A N 1
ATOM 704 C CA . GLY A 1 85 ? 5.584 -5.684 -19.292 1.00 89.31 85 GLY A CA 1
ATOM 705 C C . GLY A 1 85 ? 6.188 -7.002 -18.804 1.00 89.31 85 GLY A C 1
ATOM 706 O O . GLY A 1 85 ? 7.345 -7.070 -18.382 1.00 89.31 85 GLY A O 1
ATOM 707 N N . PHE A 1 86 ? 5.368 -8.056 -18.852 1.00 88.31 86 PHE A N 1
ATOM 708 C CA . PHE A 1 86 ? 5.720 -9.411 -18.410 1.00 88.31 86 PHE A CA 1
ATOM 709 C C . PHE A 1 86 ? 6.633 -10.172 -19.382 1.00 88.31 86 PHE A C 1
ATOM 711 O O . PHE A 1 86 ? 7.035 -11.285 -19.072 1.00 88.31 86 PHE A O 1
ATOM 718 N N . ASP A 1 87 ? 6.997 -9.574 -20.516 1.00 87.25 87 ASP A N 1
ATOM 719 C CA . ASP A 1 87 ? 8.005 -10.140 -21.419 1.00 87.25 87 ASP A CA 1
ATOM 720 C C . ASP A 1 87 ? 9.436 -9.863 -20.928 1.00 87.25 87 ASP A C 1
ATOM 722 O O . ASP A 1 87 ? 10.398 -10.431 -21.439 1.00 87.25 87 ASP A O 1
ATOM 726 N N . SER A 1 88 ? 9.596 -8.981 -19.935 1.00 86.81 88 SER A N 1
ATOM 727 C CA . SER A 1 88 ? 10.898 -8.694 -19.342 1.00 86.81 88 SER A CA 1
ATOM 728 C C . SER A 1 88 ? 11.214 -9.636 -18.179 1.00 86.81 88 SER A C 1
ATOM 730 O O . SER A 1 88 ? 10.471 -9.718 -17.196 1.00 86.81 88 SER A O 1
ATOM 732 N N . ASP A 1 89 ? 12.383 -10.280 -18.247 1.00 86.94 89 ASP A N 1
ATOM 733 C CA . ASP A 1 89 ? 12.887 -11.167 -17.188 1.00 86.94 89 ASP A CA 1
ATOM 734 C C . ASP A 1 89 ? 12.927 -10.468 -15.820 1.00 86.94 89 ASP A C 1
ATOM 736 O O . ASP A 1 89 ? 12.615 -11.066 -14.789 1.00 86.94 89 ASP A O 1
ATOM 740 N N . HIS A 1 90 ? 13.262 -9.173 -15.811 1.00 86.31 90 HIS A N 1
ATOM 741 C CA . HIS A 1 90 ? 13.298 -8.365 -14.596 1.00 86.31 90 HIS A CA 1
ATOM 742 C C . HIS A 1 90 ? 11.920 -8.259 -13.926 1.00 86.31 90 HIS A C 1
ATOM 744 O O . HIS A 1 90 ? 11.808 -8.470 -12.716 1.00 86.31 90 HIS A O 1
ATOM 750 N N . VAL A 1 91 ? 10.864 -7.960 -14.696 1.00 89.06 91 VAL A N 1
ATOM 751 C CA . VAL A 1 91 ? 9.513 -7.837 -14.138 1.00 89.06 91 VAL A CA 1
ATOM 752 C C . VAL A 1 91 ? 9.033 -9.188 -13.631 1.00 89.06 91 VAL A C 1
ATOM 754 O O . VAL A 1 91 ? 8.595 -9.267 -12.490 1.00 89.06 91 VAL A O 1
ATOM 757 N N . VAL A 1 92 ? 9.168 -10.259 -14.416 1.00 91.38 92 VAL A N 1
ATOM 758 C CA . VAL A 1 92 ? 8.685 -11.597 -14.028 1.00 91.38 92 VAL A CA 1
ATOM 759 C C . VAL A 1 92 ? 9.377 -12.111 -12.769 1.00 91.38 92 VAL A C 1
ATOM 761 O O . VAL A 1 92 ? 8.714 -12.655 -11.887 1.00 91.38 92 VAL A O 1
ATOM 764 N N . LYS A 1 93 ? 10.692 -11.903 -12.642 1.00 89.44 93 LYS A N 1
ATOM 765 C CA . LYS A 1 93 ? 11.457 -12.336 -11.466 1.00 89.44 93 LYS A CA 1
ATOM 766 C C . LYS A 1 93 ? 11.052 -11.579 -10.199 1.00 89.44 93 LYS A C 1
ATOM 768 O O . LYS A 1 93 ? 11.011 -12.172 -9.123 1.00 89.44 93 LYS A O 1
ATOM 773 N N . TRP A 1 94 ? 10.768 -10.281 -10.305 1.00 89.50 94 TRP A N 1
ATOM 774 C CA . TRP A 1 94 ? 10.543 -9.428 -9.134 1.00 89.50 94 TRP A CA 1
ATOM 775 C C . TRP A 1 94 ? 9.067 -9.249 -8.754 1.00 89.50 94 TRP A C 1
ATOM 777 O O . TRP A 1 94 ? 8.747 -9.040 -7.584 1.00 89.50 94 TRP A O 1
ATOM 787 N N . PHE A 1 95 ? 8.149 -9.392 -9.710 1.00 92.00 95 PHE A N 1
ATOM 788 C CA . PHE A 1 95 ? 6.705 -9.250 -9.513 1.00 92.00 95 PHE A CA 1
ATOM 789 C C . PHE A 1 95 ? 6.115 -10.129 -8.389 1.00 92.00 95 PHE A C 1
ATOM 791 O O . PHE A 1 95 ? 5.285 -9.617 -7.632 1.00 92.00 95 PHE A O 1
ATOM 798 N N . PRO A 1 96 ? 6.552 -11.389 -8.174 1.00 93.69 96 PRO A N 1
ATOM 799 C CA . PRO A 1 96 ? 6.101 -12.194 -7.037 1.00 93.69 96 PRO A CA 1
ATOM 800 C C . PRO A 1 96 ? 6.330 -11.528 -5.674 1.00 93.69 96 PRO A C 1
ATOM 802 O O . PRO A 1 96 ? 5.460 -11.614 -4.809 1.00 93.69 96 PRO A O 1
ATOM 805 N N . ASN A 1 97 ? 7.438 -10.799 -5.488 1.00 93.62 97 ASN A N 1
ATOM 806 C CA . ASN A 1 97 ? 7.708 -10.092 -4.229 1.00 93.62 97 ASN A CA 1
ATOM 807 C C . ASN A 1 97 ? 6.671 -8.985 -3.977 1.00 93.62 97 ASN A C 1
ATOM 809 O O . ASN A 1 97 ? 6.228 -8.777 -2.847 1.00 93.62 97 ASN A O 1
ATOM 813 N N . VAL A 1 98 ? 6.228 -8.303 -5.036 1.00 93.25 98 VAL A N 1
ATOM 814 C CA . VAL A 1 98 ? 5.169 -7.286 -4.953 1.00 93.25 98 VAL A CA 1
ATOM 815 C C . VAL A 1 98 ? 3.822 -7.923 -4.605 1.00 93.25 98 VAL A C 1
ATOM 817 O O . VAL A 1 98 ? 3.088 -7.393 -3.770 1.00 93.25 98 VAL A O 1
ATOM 820 N N . ILE A 1 99 ? 3.509 -9.088 -5.183 1.00 95.06 99 ILE A N 1
ATOM 821 C CA . ILE A 1 99 ? 2.289 -9.838 -4.848 1.00 95.06 99 ILE A CA 1
ATOM 822 C C . ILE A 1 99 ? 2.284 -10.231 -3.369 1.00 95.06 99 ILE A C 1
ATOM 824 O O . ILE A 1 99 ? 1.270 -10.040 -2.694 1.00 95.06 99 ILE A O 1
ATOM 828 N N . VAL A 1 100 ? 3.397 -10.756 -2.847 1.00 96.00 100 VAL A N 1
ATOM 829 C CA . VAL A 1 100 ? 3.512 -11.132 -1.428 1.00 96.00 100 VAL A CA 1
ATOM 830 C C . VAL A 1 100 ? 3.304 -9.912 -0.532 1.00 96.00 100 VAL A C 1
ATOM 832 O O . VAL A 1 100 ? 2.504 -9.976 0.403 1.00 96.00 100 VAL A O 1
ATOM 835 N N . LEU A 1 101 ? 3.940 -8.781 -0.853 1.00 95.06 101 LEU A N 1
ATOM 836 C CA . LEU A 1 101 ? 3.756 -7.528 -0.121 1.00 95.06 101 LEU A CA 1
ATOM 837 C C . LEU A 1 101 ? 2.278 -7.113 -0.064 1.00 95.06 101 LEU A C 1
ATOM 839 O O . LEU A 1 101 ? 1.740 -6.877 1.019 1.00 95.06 101 LEU A O 1
ATOM 843 N N . TYR A 1 102 ? 1.6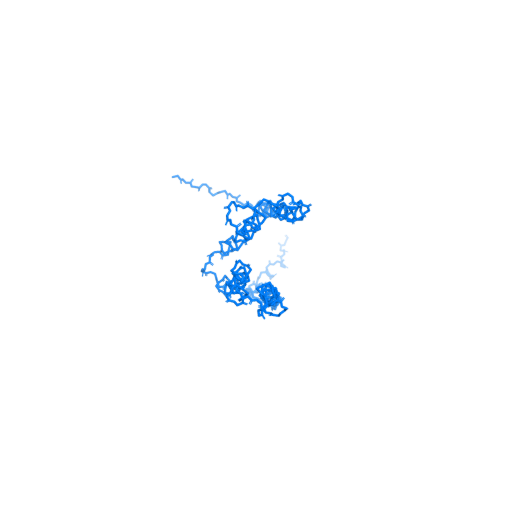07 -7.035 -1.214 1.00 93.94 102 TYR A N 1
ATOM 844 C CA . TYR A 1 102 ? 0.202 -6.630 -1.273 1.00 93.94 102 TYR A CA 1
ATOM 845 C C . TYR A 1 102 ? -0.730 -7.634 -0.600 1.00 93.94 102 TYR A C 1
ATOM 847 O O . TYR A 1 102 ? -1.706 -7.221 0.021 1.00 93.94 102 TYR A O 1
ATOM 855 N N . SER A 1 103 ? -0.404 -8.924 -0.638 1.00 95.69 103 SER A N 1
ATOM 856 C CA . SER A 1 103 ? -1.162 -9.960 0.069 1.00 95.69 103 SER A CA 1
ATOM 857 C C . SER A 1 103 ? -1.074 -9.786 1.586 1.00 95.69 103 SER A C 1
ATOM 859 O O . SER A 1 103 ? -2.091 -9.875 2.270 1.00 95.69 103 SER A O 1
ATOM 861 N N . LEU A 1 104 ? 0.112 -9.471 2.121 1.00 95.94 104 LEU A N 1
ATOM 862 C CA . LEU A 1 104 ? 0.302 -9.199 3.551 1.00 95.94 104 LEU A CA 1
ATOM 863 C C . LEU A 1 104 ? -0.432 -7.926 3.993 1.00 95.94 104 LEU A C 1
ATOM 865 O O . LEU A 1 104 ? -1.093 -7.928 5.031 1.00 95.94 104 LEU A O 1
ATOM 869 N N . ILE A 1 105 ? -0.372 -6.858 3.192 1.00 94.06 105 ILE A N 1
ATOM 870 C CA . ILE A 1 105 ? -1.093 -5.606 3.474 1.00 94.06 105 ILE A CA 1
ATOM 871 C C . ILE A 1 105 ? -2.612 -5.826 3.412 1.00 94.06 105 ILE A C 1
ATOM 873 O O . ILE A 1 105 ? -3.340 -5.363 4.291 1.00 94.06 105 ILE A O 1
ATOM 877 N N . ALA A 1 106 ? -3.102 -6.564 2.412 1.00 92.94 106 ALA A N 1
ATOM 878 C CA . ALA A 1 106 ? -4.515 -6.910 2.292 1.00 92.94 106 ALA A CA 1
ATOM 879 C C . ALA A 1 106 ? -4.984 -7.770 3.475 1.00 92.94 106 ALA A C 1
ATOM 881 O O . ALA A 1 106 ? -6.043 -7.501 4.039 1.00 92.94 106 ALA A O 1
ATOM 882 N N . ALA A 1 107 ? -4.183 -8.749 3.903 1.00 94.69 107 ALA A N 1
ATOM 883 C CA . ALA A 1 107 ? -4.463 -9.550 5.090 1.00 94.69 107 ALA A CA 1
ATOM 884 C C . ALA A 1 107 ? -4.541 -8.677 6.351 1.00 94.69 107 ALA A C 1
ATOM 886 O O . ALA A 1 107 ? -5.513 -8.782 7.099 1.00 94.69 107 ALA A O 1
ATOM 887 N N . ALA A 1 108 ? -3.591 -7.757 6.553 1.00 93.44 108 ALA A N 1
ATOM 888 C CA . ALA A 1 108 ? -3.640 -6.806 7.662 1.00 93.44 108 ALA A CA 1
ATOM 889 C C . ALA A 1 108 ? -4.962 -6.027 7.659 1.00 93.44 108 ALA A C 1
ATOM 891 O O . ALA A 1 108 ? -5.683 -6.002 8.659 1.00 93.44 108 ALA A O 1
ATOM 892 N N . PHE A 1 109 ? -5.316 -5.433 6.517 1.00 89.94 109 PHE A N 1
ATOM 893 C CA . PHE A 1 109 ? -6.551 -4.668 6.364 1.00 89.94 109 PHE A CA 1
ATOM 894 C C . PHE A 1 109 ? -7.804 -5.517 6.626 1.00 89.94 109 PHE A C 1
ATOM 896 O O . PHE A 1 109 ? -8.740 -5.047 7.272 1.00 89.94 109 PHE A O 1
ATOM 903 N N . MET A 1 110 ? -7.807 -6.784 6.206 1.00 90.69 110 MET A N 1
ATOM 904 C CA . MET A 1 110 ? -8.889 -7.724 6.496 1.00 90.69 110 MET A CA 1
ATOM 905 C C . MET A 1 110 ? -9.075 -7.938 7.999 1.00 90.69 110 MET A C 1
ATOM 907 O O . MET A 1 110 ? -10.205 -7.834 8.477 1.00 90.6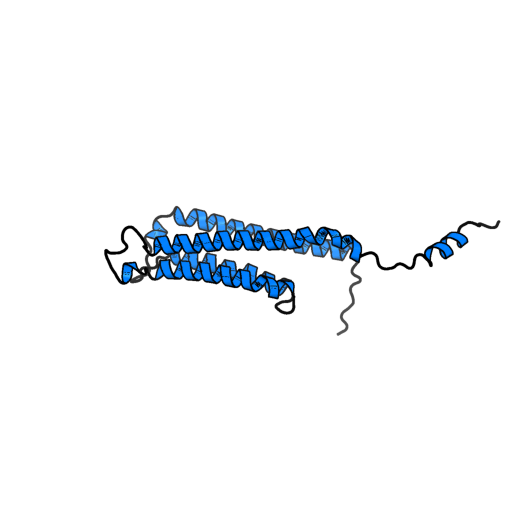9 110 MET A O 1
ATOM 911 N N . PHE A 1 111 ? -8.008 -8.175 8.768 1.00 91.00 111 PHE A N 1
ATOM 912 C CA . PHE A 1 111 ? -8.112 -8.275 10.230 1.00 91.00 111 PHE A CA 1
ATOM 913 C C . PHE A 1 111 ? -8.650 -6.978 10.841 1.00 91.00 111 PHE A C 1
ATOM 915 O O . PHE A 1 111 ? -9.588 -7.018 11.636 1.00 91.00 111 PHE A O 1
ATOM 922 N N . TYR A 1 112 ? -8.144 -5.831 10.387 1.00 87.12 112 TYR A N 1
ATOM 923 C CA . TYR A 1 112 ? -8.568 -4.516 10.865 1.00 87.12 112 TYR A CA 1
ATOM 924 C C . TYR A 1 112 ? -10.063 -4.233 10.643 1.00 87.12 112 TYR A C 1
ATOM 926 O O . TYR A 1 112 ? -10.747 -3.764 11.550 1.00 87.12 112 TYR A O 1
ATOM 934 N N . VAL A 1 113 ? -10.593 -4.522 9.449 1.00 85.19 113 VAL A N 1
ATOM 935 C CA . VAL A 1 113 ? -12.000 -4.238 9.110 1.00 85.19 113 VAL A CA 1
ATOM 936 C C . VAL A 1 113 ? -12.951 -5.278 9.696 1.00 85.19 113 VAL A C 1
ATOM 938 O O . VAL A 1 113 ? -14.047 -4.936 10.145 1.00 85.19 113 VAL A O 1
ATOM 941 N N . THR A 1 114 ? -12.571 -6.557 9.676 1.00 87.12 114 THR A N 1
ATOM 942 C CA . THR A 1 114 ? -13.463 -7.639 10.120 1.00 87.12 114 THR A CA 1
ATOM 943 C C . THR A 1 114 ? -13.566 -7.741 11.639 1.00 87.12 114 THR A C 1
ATOM 945 O O . THR A 1 114 ? -14.575 -8.260 12.128 1.00 87.12 114 THR A O 1
ATOM 948 N N . MET A 1 115 ? -12.570 -7.228 12.375 1.00 85.94 115 MET A N 1
ATOM 949 C CA . MET A 1 115 ? -12.442 -7.362 13.831 1.00 85.94 115 MET A CA 1
ATOM 950 C C . MET A 1 115 ? -12.447 -8.828 14.298 1.00 85.94 115 MET A C 1
ATOM 952 O O . MET A 1 115 ? -12.870 -9.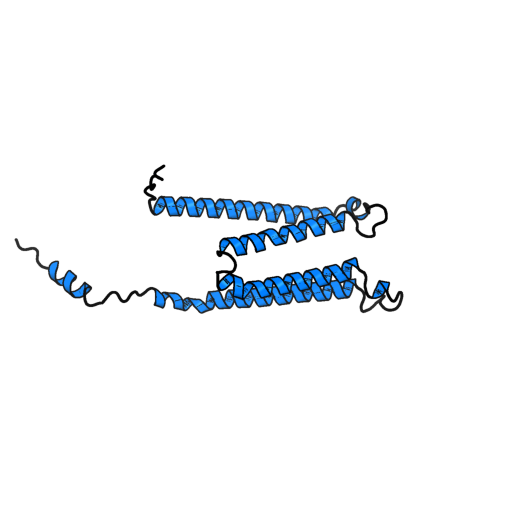156 15.402 1.00 85.94 115 MET A O 1
ATOM 956 N N . VAL A 1 116 ? -12.014 -9.757 13.446 1.00 86.44 116 VAL A N 1
ATOM 957 C CA . VAL A 1 116 ? -11.824 -11.165 13.823 1.00 86.44 116 VAL A CA 1
ATOM 958 C C . VAL A 1 116 ? -10.469 -11.282 14.536 1.00 86.44 116 VAL A C 1
ATOM 960 O O . VAL A 1 116 ? -9.502 -10.691 14.056 1.00 86.44 116 VAL A O 1
ATOM 963 N N . PRO A 1 117 ? -10.351 -12.019 15.658 1.00 83.44 117 PRO A N 1
ATOM 964 C CA . PRO A 1 117 ? -11.336 -12.921 16.270 1.00 83.44 117 PRO A CA 1
ATOM 965 C C . PRO A 1 117 ? -12.281 -12.295 17.311 1.00 83.44 117 PRO A C 1
ATOM 967 O O . PRO A 1 117 ? -13.250 -12.957 17.686 1.00 83.44 117 PRO A O 1
ATOM 970 N N . GLU A 1 118 ? -12.070 -11.053 17.768 1.00 86.69 118 GLU A N 1
ATOM 971 C CA . GLU A 1 118 ? -12.869 -10.483 18.873 1.00 86.69 118 GLU A CA 1
ATOM 972 C C . GLU A 1 118 ? -14.369 -10.369 18.564 1.00 86.69 118 GLU A C 1
ATOM 974 O O . GLU A 1 118 ? -15.209 -10.478 19.455 1.00 86.69 118 GLU A O 1
ATOM 979 N N . ARG A 1 119 ? -14.727 -10.244 17.283 1.00 84.94 119 ARG A N 1
ATOM 980 C CA . ARG A 1 119 ? -16.115 -10.269 16.818 1.00 84.94 119 ARG A CA 1
ATOM 981 C C . ARG A 1 119 ? -16.785 -11.633 16.996 1.00 84.94 119 ARG A C 1
ATOM 983 O O . ARG A 1 119 ? -17.999 -11.681 17.176 1.00 84.94 119 ARG A O 1
ATOM 990 N N . LEU A 1 120 ? -16.027 -12.724 16.889 1.00 86.50 120 LEU A N 1
ATOM 991 C CA . LEU A 1 120 ? -16.551 -14.091 16.993 1.00 86.50 120 LEU A CA 1
ATOM 992 C C . LEU A 1 120 ? -16.628 -14.554 18.451 1.00 86.50 120 LEU A C 1
ATOM 994 O O . LEU A 1 120 ? -17.560 -15.266 18.819 1.00 86.50 120 LEU A O 1
ATOM 998 N N . TRP A 1 121 ? -15.679 -14.122 19.283 1.00 85.12 121 TRP A N 1
ATOM 999 C CA . TRP A 1 121 ? -15.595 -14.494 20.694 1.00 85.12 121 TRP A CA 1
ATOM 1000 C C . TRP A 1 121 ? -15.365 -13.261 21.578 1.00 85.12 121 TRP A C 1
ATOM 1002 O O . TRP A 1 121 ? -14.226 -12.991 21.980 1.00 85.12 121 TRP A O 1
ATOM 1012 N N . PRO A 1 122 ? -16.437 -12.513 21.897 1.00 84.62 122 PRO A N 1
ATOM 1013 C CA . PRO A 1 122 ? -16.327 -11.322 22.731 1.00 84.62 122 PRO A CA 1
ATOM 1014 C C . PRO A 1 122 ? -15.810 -11.686 24.132 1.00 84.62 122 PRO A C 1
ATOM 1016 O O . PRO A 1 122 ? -16.235 -12.683 24.718 1.00 84.62 122 PRO A O 1
ATOM 1019 N N . GLY A 1 123 ? -14.875 -10.895 24.666 1.00 80.88 123 GLY A N 1
ATOM 1020 C CA . GLY A 1 123 ? -14.311 -11.069 26.011 1.00 80.88 123 GLY A CA 1
ATOM 1021 C C . GLY A 1 123 ? -13.155 -12.071 26.127 1.00 80.88 123 GLY A C 1
ATOM 1022 O O . GLY A 1 123 ? -12.584 -12.228 27.204 1.00 80.88 123 GLY A O 1
ATOM 1023 N N . LYS A 1 124 ? -12.794 -12.786 25.050 1.00 85.19 124 LYS A N 1
ATOM 1024 C CA . LYS A 1 124 ? -11.646 -13.718 25.050 1.00 85.19 124 LYS A CA 1
ATOM 1025 C C . LYS A 1 124 ? -10.346 -13.082 24.559 1.00 85.19 124 LYS A C 1
ATOM 1027 O O . LYS A 1 124 ? -9.278 -13.517 24.976 1.00 85.19 124 LYS A O 1
ATOM 1032 N N . PHE A 1 125 ? -10.441 -12.070 23.698 1.00 84.31 125 PHE A N 1
ATOM 1033 C CA . PHE A 1 125 ? -9.305 -11.470 22.984 1.00 84.31 125 PHE A CA 1
ATOM 1034 C C . PHE A 1 125 ? -9.054 -10.010 23.382 1.00 84.31 125 PHE A C 1
ATOM 1036 O O . PHE A 1 125 ? -8.494 -9.245 22.607 1.00 84.31 125 PHE A O 1
ATOM 1043 N N . ASP A 1 126 ? -9.454 -9.616 24.593 1.00 81.12 126 ASP A N 1
ATOM 1044 C CA . ASP A 1 126 ? -9.405 -8.211 25.023 1.00 81.12 126 ASP A CA 1
ATOM 1045 C C . ASP A 1 126 ? -7.969 -7.711 25.279 1.00 81.12 126 ASP A C 1
ATOM 1047 O O . ASP A 1 126 ? -7.695 -6.521 25.148 1.00 81.12 126 ASP A O 1
ATOM 1051 N N . VAL A 1 127 ? -7.039 -8.617 25.619 1.00 81.31 127 VAL A N 1
ATOM 1052 C CA . VAL A 1 127 ? -5.636 -8.280 25.943 1.00 81.31 127 VAL A CA 1
ATOM 1053 C C . VAL A 1 127 ? -4.649 -8.839 24.915 1.00 81.31 127 VAL A C 1
ATOM 1055 O O . VAL A 1 127 ? -3.701 -8.153 24.535 1.00 81.31 127 VAL A O 1
ATOM 1058 N N . VAL A 1 128 ? -4.852 -10.074 24.446 1.00 87.25 128 VAL A N 1
ATOM 1059 C CA . VAL A 1 128 ? -3.950 -10.759 23.504 1.00 87.25 128 VAL A CA 1
ATOM 1060 C C . VAL A 1 128 ? -4.751 -11.368 22.360 1.00 87.25 128 VAL A C 1
ATOM 1062 O O . VAL A 1 128 ? -5.804 -11.963 22.577 1.00 87.25 128 VAL A O 1
ATOM 1065 N N . GLY A 1 129 ? -4.229 -11.243 21.142 1.00 85.62 129 GLY A N 1
ATOM 1066 C CA . GLY A 1 129 ? -4.820 -11.784 19.924 1.00 85.62 129 GLY A CA 1
ATOM 1067 C C . GLY A 1 129 ? -5.967 -10.947 19.363 1.00 85.62 129 GLY A C 1
ATOM 1068 O O . GLY A 1 129 ? -6.724 -11.463 18.541 1.00 85.62 129 GLY A O 1
ATOM 1069 N N . CYS A 1 130 ? -6.102 -9.684 19.782 1.00 89.56 130 CYS A N 1
ATOM 1070 C CA . CYS A 1 130 ? -7.067 -8.771 19.180 1.00 89.56 130 CYS A CA 1
ATOM 1071 C C . CYS A 1 130 ? -6.714 -8.493 17.712 1.00 89.56 130 CYS A C 1
ATOM 1073 O O . CYS A 1 130 ? -5.553 -8.554 17.293 1.00 89.56 130 CYS A O 1
ATOM 1075 N N . SER A 1 131 ? -7.722 -8.167 16.914 1.00 91.12 131 SER A N 1
ATOM 1076 C CA . SER A 1 131 ? -7.604 -7.874 15.486 1.00 91.12 131 SER A CA 1
ATOM 1077 C C . SER A 1 131 ? -6.564 -6.787 15.196 1.00 91.12 131 SER A C 1
ATOM 1079 O O . SER A 1 131 ? -5.821 -6.870 14.218 1.00 91.12 131 SER A O 1
ATOM 1081 N N . HIS A 1 132 ? -6.442 -5.807 16.096 1.00 90.75 132 HIS A N 1
ATOM 1082 C CA . HIS A 1 132 ? -5.451 -4.742 16.002 1.00 90.75 132 HIS A CA 1
ATOM 1083 C C . HIS A 1 132 ? -4.014 -5.259 16.174 1.00 90.75 132 HIS A C 1
ATOM 1085 O O . HIS A 1 132 ? -3.116 -4.809 15.466 1.00 90.75 132 HIS A O 1
ATOM 1091 N N . GLN A 1 133 ? -3.777 -6.237 17.057 1.00 93.88 133 GLN A N 1
ATOM 1092 C CA . GLN A 1 133 ? -2.464 -6.882 17.186 1.00 93.88 133 GLN A CA 1
ATOM 1093 C C . GLN A 1 133 ? -2.110 -7.675 15.929 1.00 93.88 133 GLN A C 1
ATOM 1095 O O . GLN A 1 133 ? -0.990 -7.559 15.437 1.00 93.88 133 GLN A O 1
ATOM 1100 N N . TRP A 1 134 ? -3.067 -8.417 15.364 1.00 93.56 134 TRP A N 1
ATOM 1101 C CA . TRP A 1 134 ? -2.866 -9.097 14.083 1.00 93.56 134 TRP A CA 1
ATOM 1102 C C . TRP A 1 134 ? -2.526 -8.107 12.972 1.00 93.56 134 TRP A C 1
ATOM 1104 O O . TRP A 1 134 ? -1.558 -8.325 12.246 1.00 93.56 134 TRP A O 1
ATOM 1114 N N . TRP A 1 135 ? -3.246 -6.984 12.885 1.00 94.25 135 TRP A N 1
ATOM 1115 C CA . TRP A 1 135 ? -2.928 -5.912 11.941 1.00 94.25 135 TRP A CA 1
ATOM 1116 C C . TRP A 1 135 ? -1.466 -5.455 12.063 1.00 94.25 135 TRP A C 1
ATOM 1118 O O . TRP A 1 135 ? -0.752 -5.455 11.060 1.00 94.25 135 TRP A O 1
ATOM 1128 N N . HIS A 1 136 ? -0.985 -5.155 13.278 1.00 94.50 136 HIS A N 1
ATOM 1129 C CA . HIS A 1 136 ? 0.417 -4.771 13.507 1.00 94.50 136 HIS A CA 1
ATOM 1130 C C . HIS A 1 136 ? 1.404 -5.858 13.071 1.00 94.50 136 HIS A C 1
ATOM 1132 O O . HIS A 1 136 ? 2.401 -5.545 12.425 1.00 94.50 136 HIS A O 1
ATOM 1138 N N . ILE A 1 137 ? 1.124 -7.129 13.376 1.00 96.06 137 ILE A N 1
ATOM 1139 C CA . ILE A 1 137 ? 1.987 -8.262 13.002 1.00 96.06 137 ILE A CA 1
ATOM 1140 C C . ILE A 1 137 ? 2.120 -8.370 11.478 1.00 96.06 137 ILE A C 1
ATOM 1142 O O . ILE A 1 137 ? 3.236 -8.484 10.968 1.00 96.06 137 ILE A O 1
ATOM 1146 N N . PHE A 1 138 ? 1.010 -8.299 10.737 1.00 96.56 138 PHE A N 1
ATOM 1147 C CA . PHE A 1 138 ? 1.038 -8.387 9.274 1.00 96.56 138 PHE A CA 1
ATOM 1148 C C . PHE A 1 138 ? 1.729 -7.180 8.629 1.00 96.56 138 PHE A C 1
ATOM 1150 O O . PHE A 1 138 ? 2.525 -7.368 7.709 1.00 96.56 138 PHE A O 1
ATOM 1157 N N . ILE A 1 139 ? 1.485 -5.958 9.118 1.00 95.31 139 ILE A N 1
ATOM 1158 C CA . ILE A 1 139 ? 2.164 -4.754 8.612 1.00 95.31 139 ILE A CA 1
ATOM 1159 C C . ILE A 1 139 ? 3.667 -4.804 8.899 1.00 95.31 139 ILE A C 1
ATOM 1161 O O . ILE A 1 139 ? 4.466 -4.526 8.007 1.00 95.31 139 ILE A O 1
ATOM 1165 N N . LEU A 1 140 ? 4.074 -5.206 10.105 1.00 97.31 140 LEU A N 1
ATOM 1166 C CA . LEU A 1 140 ? 5.487 -5.355 10.448 1.00 97.31 140 LEU A CA 1
ATOM 1167 C C . LEU A 1 140 ? 6.165 -6.414 9.570 1.00 97.31 140 LEU A C 1
ATOM 1169 O O . LEU A 1 140 ? 7.241 -6.164 9.026 1.00 97.31 140 LEU A O 1
ATOM 1173 N N . GLY A 1 141 ? 5.519 -7.568 9.386 1.00 97.25 141 GLY A N 1
ATOM 1174 C CA . GLY A 1 141 ? 5.997 -8.623 8.495 1.00 97.25 141 GLY A CA 1
ATOM 1175 C C . GLY A 1 141 ? 6.152 -8.140 7.052 1.00 97.25 141 GLY A C 1
ATOM 1176 O O . GLY A 1 141 ? 7.189 -8.377 6.438 1.00 97.25 141 GLY A O 1
ATOM 1177 N N . ALA A 1 142 ? 5.172 -7.390 6.538 1.00 96.62 142 ALA A N 1
ATOM 1178 C CA . ALA A 1 142 ? 5.236 -6.757 5.222 1.00 96.62 142 ALA A CA 1
ATOM 1179 C C . ALA A 1 142 ? 6.433 -5.800 5.099 1.00 96.62 142 ALA A C 1
ATOM 1181 O O . ALA A 1 142 ? 7.158 -5.847 4.106 1.00 96.62 142 ALA A O 1
ATOM 1182 N N . MET A 1 143 ? 6.679 -4.972 6.118 1.00 95.94 143 MET A N 1
ATOM 1183 C CA . MET A 1 143 ? 7.795 -4.021 6.151 1.00 95.94 143 MET A CA 1
ATOM 1184 C C . MET A 1 143 ? 9.157 -4.726 6.152 1.00 95.94 143 MET A C 1
ATOM 1186 O O . MET A 1 143 ? 10.041 -4.355 5.381 1.00 95.94 143 MET A O 1
ATOM 1190 N N . ILE A 1 144 ? 9.316 -5.771 6.972 1.00 97.31 144 ILE A N 1
ATOM 1191 C CA . ILE A 1 144 ? 10.542 -6.582 7.025 1.00 97.31 144 ILE A CA 1
ATOM 1192 C C . ILE A 1 144 ? 10.775 -7.276 5.683 1.00 97.31 144 ILE A C 1
ATOM 1194 O O . ILE A 1 144 ? 11.867 -7.184 5.123 1.00 97.31 144 ILE A O 1
ATOM 1198 N N . TYR A 1 145 ? 9.746 -7.932 5.148 1.00 96.50 145 TYR A N 1
ATOM 1199 C CA . TYR A 1 145 ? 9.826 -8.638 3.875 1.00 96.50 145 TYR A CA 1
ATOM 1200 C C . TYR A 1 145 ? 10.187 -7.695 2.721 1.00 96.50 145 TYR A C 1
ATOM 1202 O O . TYR A 1 145 ? 11.055 -8.009 1.902 1.00 96.50 145 TYR A O 1
ATOM 1210 N N . TRP A 1 146 ? 9.572 -6.511 2.677 1.00 95.44 146 TRP A N 1
ATOM 1211 C CA . TRP A 1 146 ? 9.878 -5.495 1.675 1.00 95.44 146 TRP A CA 1
ATOM 1212 C C . TRP A 1 146 ? 11.317 -4.998 1.783 1.00 95.44 146 TRP A C 1
ATOM 1214 O O . TRP A 1 146 ? 12.025 -4.935 0.778 1.00 95.44 146 TRP A O 1
ATOM 1224 N N . GLN A 1 147 ? 11.783 -4.714 3.001 1.00 95.75 147 GLN A N 1
ATOM 1225 C CA . GLN A 1 147 ? 13.161 -4.297 3.246 1.00 95.75 147 GLN A CA 1
ATOM 1226 C C . GLN A 1 147 ? 14.166 -5.367 2.799 1.00 95.75 147 GLN A C 1
ATOM 1228 O O . GLN A 1 147 ? 15.175 -5.052 2.166 1.00 95.75 147 GLN A O 1
ATOM 1233 N N . GLN A 1 148 ? 13.897 -6.636 3.107 1.00 95.44 148 GLN A N 1
ATOM 1234 C CA . GLN A 1 148 ? 14.743 -7.758 2.702 1.00 95.44 148 GLN A CA 1
ATOM 1235 C C . GLN A 1 148 ? 14.772 -7.922 1.178 1.00 95.44 148 GLN A C 1
ATOM 1237 O O . GLN A 1 148 ? 15.854 -8.010 0.598 1.00 95.44 148 GLN A O 1
ATOM 1242 N N . SER A 1 149 ? 13.609 -7.887 0.527 1.00 93.81 149 SER A N 1
ATOM 1243 C CA . SER A 1 149 ? 13.482 -7.996 -0.933 1.00 93.81 149 SER A CA 1
ATOM 1244 C C . SER A 1 149 ? 14.184 -6.841 -1.657 1.00 93.81 149 SER A C 1
ATOM 1246 O O . SER A 1 149 ? 14.878 -7.049 -2.652 1.00 93.81 149 SER A O 1
ATOM 1248 N N . GLY A 1 150 ? 14.063 -5.617 -1.132 1.00 92.19 150 GLY A N 1
ATOM 1249 C CA . GLY A 1 150 ? 14.759 -4.441 -1.654 1.00 92.19 150 GLY A CA 1
ATOM 1250 C C . GLY A 1 150 ? 16.280 -4.550 -1.522 1.00 92.19 150 GLY A C 1
ATOM 1251 O O . GLY A 1 150 ? 17.006 -4.244 -2.466 1.00 92.19 150 GLY A O 1
ATOM 1252 N N . ASN A 1 151 ? 16.774 -5.055 -0.388 1.00 93.19 151 ASN A N 1
ATOM 1253 C CA . ASN A 1 151 ? 18.205 -5.294 -0.189 1.00 93.19 151 ASN A CA 1
ATOM 1254 C C . ASN A 1 151 ? 18.751 -6.366 -1.139 1.00 93.19 151 ASN A C 1
ATOM 1256 O O . ASN A 1 151 ? 19.853 -6.206 -1.657 1.00 93.19 151 ASN A O 1
ATOM 1260 N N . GLN A 1 152 ? 17.997 -7.438 -1.391 1.00 90.62 152 GLN A N 1
ATOM 1261 C CA . GLN A 1 152 ? 18.386 -8.468 -2.359 1.00 90.62 152 GLN A CA 1
ATOM 1262 C C . GLN A 1 152 ? 18.508 -7.892 -3.770 1.00 90.62 152 GLN A C 1
ATOM 1264 O O . GLN A 1 152 ? 19.533 -8.094 -4.417 1.00 90.62 152 GLN A O 1
ATOM 1269 N N . LEU A 1 153 ? 17.513 -7.114 -4.206 1.00 88.69 153 LEU A N 1
ATOM 1270 C CA . LEU A 1 153 ? 17.536 -6.443 -5.504 1.00 88.69 153 LEU A CA 1
ATOM 1271 C C . LEU A 1 153 ?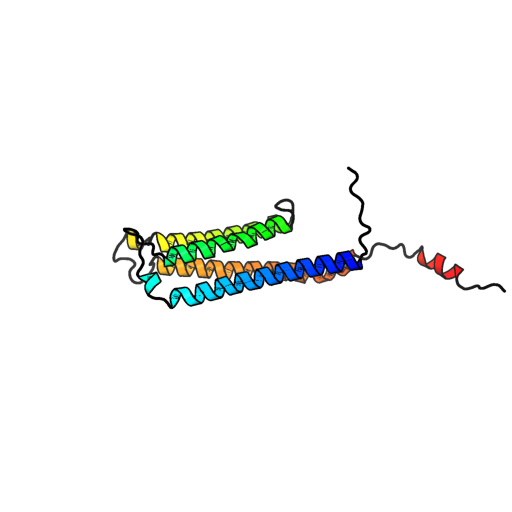 18.747 -5.507 -5.627 1.00 88.69 153 LEU A C 1
ATOM 1273 O O . LEU A 1 153 ? 19.468 -5.523 -6.622 1.00 88.69 153 LEU A O 1
ATOM 1277 N N . LEU A 1 154 ? 19.004 -4.706 -4.594 1.00 88.56 154 LEU A N 1
ATOM 1278 C CA . LEU A 1 154 ? 20.120 -3.769 -4.577 1.00 88.56 154 LEU A CA 1
ATOM 1279 C C . LEU A 1 154 ? 21.483 -4.480 -4.590 1.00 88.56 154 LEU A C 1
ATOM 1281 O O . LEU A 1 154 ? 22.412 -4.010 -5.247 1.00 88.56 154 LEU A O 1
ATOM 1285 N N . THR A 1 155 ? 21.609 -5.607 -3.890 1.00 88.06 155 THR A N 1
ATOM 1286 C CA . THR A 1 155 ? 22.803 -6.461 -3.935 1.00 88.06 155 THR A CA 1
ATOM 1287 C C . THR A 1 155 ? 22.992 -7.076 -5.316 1.00 88.06 155 THR A C 1
ATOM 1289 O O . THR A 1 155 ? 24.112 -7.055 -5.816 1.00 88.06 155 THR A O 1
ATOM 1292 N N . GLU A 1 156 ? 21.925 -7.550 -5.966 1.00 84.94 156 GLU A N 1
ATOM 1293 C CA . GLU A 1 156 ? 21.983 -8.065 -7.340 1.00 84.94 156 GLU A CA 1
ATOM 1294 C C . GLU A 1 156 ? 22.524 -6.988 -8.289 1.00 84.94 156 GLU A C 1
ATOM 1296 O O . GLU A 1 156 ? 23.553 -7.200 -8.932 1.00 84.94 156 GLU A O 1
ATOM 1301 N N . TYR A 1 157 ? 21.942 -5.785 -8.276 1.00 82.00 157 TYR A N 1
ATOM 1302 C CA . TYR A 1 157 ? 22.432 -4.666 -9.088 1.00 82.00 157 TYR A CA 1
ATOM 1303 C C . TYR A 1 157 ? 23.887 -4.284 -8.796 1.00 82.00 157 TYR A C 1
ATOM 1305 O O . TYR A 1 157 ? 24.620 -3.929 -9.717 1.00 82.00 157 TYR A O 1
ATOM 1313 N N . ARG A 1 158 ? 24.327 -4.360 -7.534 1.00 82.56 158 ARG A N 1
ATOM 1314 C CA . ARG A 1 158 ? 25.717 -4.061 -7.155 1.00 82.56 158 ARG A CA 1
ATOM 1315 C C . ARG A 1 158 ? 26.696 -5.166 -7.532 1.00 82.56 158 ARG A C 1
ATOM 1317 O O . ARG A 1 158 ? 27.817 -4.850 -7.903 1.00 82.56 158 ARG A O 1
ATOM 1324 N N . SER A 1 159 ? 26.288 -6.432 -7.479 1.00 78.12 159 SER A N 1
ATOM 1325 C CA . SER A 1 159 ? 27.129 -7.572 -7.872 1.00 78.12 159 SER A CA 1
ATOM 1326 C C . SER A 1 159 ? 27.418 -7.628 -9.373 1.00 78.12 159 SER A C 1
ATOM 1328 O O . SER A 1 159 ? 28.401 -8.229 -9.789 1.00 78.12 159 SER A O 1
ATOM 1330 N N . PHE A 1 160 ? 26.616 -6.942 -10.193 1.00 68.81 160 PHE A N 1
ATOM 1331 C CA . PHE A 1 160 ? 26.873 -6.783 -11.625 1.00 68.81 160 PHE A CA 1
ATOM 1332 C C . PHE A 1 160 ? 27.985 -5.757 -11.944 1.00 68.81 160 PHE A C 1
ATOM 1334 O O . PHE A 1 160 ? 28.200 -5.450 -13.119 1.00 68.81 160 PHE A O 1
ATOM 1341 N N . SER A 1 161 ? 28.731 -5.250 -10.949 1.00 55.53 161 SER A N 1
ATOM 1342 C CA . SER A 1 161 ? 29.840 -4.298 -11.136 1.00 55.53 161 SER A CA 1
ATOM 1343 C C . SER A 1 161 ? 30.984 -4.799 -12.034 1.00 55.53 161 SER A C 1
ATOM 1345 O O . SER A 1 161 ? 31.730 -3.971 -12.548 1.00 55.53 161 SER A O 1
ATOM 1347 N N . ASP A 1 162 ? 31.080 -6.103 -12.318 1.00 53.00 162 ASP A N 1
ATOM 1348 C CA . ASP A 1 162 ? 32.054 -6.657 -13.281 1.00 53.00 162 ASP A CA 1
ATOM 1349 C C . ASP A 1 162 ? 31.576 -6.621 -14.752 1.00 53.00 162 ASP A C 1
ATOM 1351 O O . ASP A 1 162 ? 32.261 -7.086 -15.667 1.00 53.00 162 ASP A O 1
ATOM 1355 N N . SER A 1 163 ? 30.417 -6.018 -15.039 1.00 52.12 163 SER A N 1
ATOM 1356 C CA . SER A 1 163 ? 29.852 -5.964 -16.401 1.00 52.12 163 SER A CA 1
ATOM 1357 C C . SER A 1 163 ? 30.629 -5.086 -17.385 1.00 52.12 163 SER A C 1
ATOM 1359 O O . SER A 1 163 ? 30.393 -5.182 -18.592 1.00 52.12 163 SER A O 1
ATOM 1361 N N . CYS A 1 164 ? 31.595 -4.282 -16.922 1.00 53.00 164 CYS A N 1
ATOM 1362 C CA . CYS A 1 164 ? 32.514 -3.571 -17.818 1.00 53.00 164 CYS A CA 1
ATOM 1363 C C . CYS A 1 164 ? 33.339 -4.526 -18.701 1.00 53.00 164 CYS A C 1
ATOM 1365 O O . CYS A 1 164 ? 33.814 -4.110 -19.755 1.00 53.00 164 CYS A O 1
ATOM 1367 N N . HIS A 1 165 ? 33.440 -5.817 -18.361 1.00 50.16 165 HIS A N 1
ATOM 1368 C CA . HIS A 1 165 ? 34.109 -6.802 -19.215 1.00 50.16 165 HIS A CA 1
ATOM 1369 C C . HIS A 1 165 ? 33.267 -7.341 -20.384 1.00 50.16 165 HIS A C 1
ATOM 1371 O O . HIS A 1 165 ? 33.827 -7.990 -21.265 1.00 50.16 165 HIS A O 1
ATOM 1377 N N . ARG A 1 166 ? 31.956 -7.057 -20.467 1.00 45.59 166 ARG A N 1
ATOM 1378 C CA . ARG A 1 166 ? 31.125 -7.461 -21.626 1.00 45.59 166 ARG A CA 1
ATOM 1379 C C . ARG A 1 166 ? 31.083 -6.444 -22.768 1.00 45.59 166 ARG A C 1
ATOM 1381 O O . ARG A 1 166 ? 30.567 -6.772 -23.831 1.00 45.59 166 ARG A O 1
ATOM 1388 N N . PHE A 1 167 ? 31.660 -5.257 -22.581 1.00 44.56 167 PHE A N 1
ATOM 1389 C CA . PHE A 1 167 ? 31.814 -4.233 -23.624 1.00 44.56 167 PHE A CA 1
ATOM 1390 C C . PHE A 1 167 ? 33.254 -4.103 -24.134 1.00 44.56 167 PHE A C 1
ATOM 1392 O O . PHE A 1 167 ? 33.626 -3.063 -24.668 1.00 44.56 167 PHE A O 1
ATOM 1399 N N . ILE A 1 168 ? 34.062 -5.161 -24.032 1.00 45.19 168 ILE A N 1
ATOM 1400 C CA . ILE A 1 168 ? 35.145 -5.344 -24.999 1.00 45.19 168 ILE A CA 1
ATOM 1401 C C . ILE A 1 168 ? 34.514 -6.138 -26.147 1.00 45.19 168 ILE A C 1
ATOM 1403 O O . ILE A 1 168 ? 34.470 -7.368 -26.066 1.00 45.19 168 ILE A O 1
ATOM 1407 N N . PRO A 1 169 ? 33.984 -5.503 -27.216 1.00 42.66 169 PRO A N 1
ATOM 1408 C CA . PRO A 1 169 ? 33.938 -6.232 -28.469 1.00 42.66 169 PRO A CA 1
ATOM 1409 C C . PRO A 1 169 ? 35.369 -6.712 -28.698 1.00 42.66 169 PRO A C 1
ATOM 1411 O O . PRO A 1 169 ? 36.307 -5.946 -28.468 1.00 42.66 169 PRO A O 1
ATOM 1414 N N . GLN A 1 170 ? 35.550 -7.967 -29.110 1.00 46.69 170 GLN A N 1
ATOM 1415 C CA . GLN A 1 170 ? 36.776 -8.388 -29.777 1.00 46.69 170 GLN A CA 1
ATOM 1416 C C . GLN A 1 170 ? 36.984 -7.461 -30.986 1.00 46.69 170 GLN A C 1
ATOM 1418 O O . GLN A 1 170 ? 36.636 -7.782 -32.116 1.00 46.69 170 GLN A O 1
ATOM 1423 N N . GLN A 1 171 ? 37.495 -6.257 -30.754 1.00 46.50 171 GLN A N 1
ATOM 1424 C CA . GLN A 1 171 ? 38.177 -5.476 -31.753 1.00 46.50 171 GLN A CA 1
ATOM 1425 C C . GLN A 1 171 ? 39.434 -6.291 -31.973 1.00 46.50 171 GLN A C 1
ATOM 1427 O O . GLN A 1 171 ? 40.327 -6.321 -31.125 1.00 46.50 171 GLN A O 1
ATOM 1432 N N . ASN A 1 172 ? 39.401 -7.075 -33.047 1.00 44.31 172 ASN A N 1
ATOM 1433 C CA . ASN A 1 172 ? 40.534 -7.814 -33.556 1.00 44.31 172 ASN A CA 1
ATOM 1434 C C . ASN A 1 172 ? 41.759 -6.900 -33.496 1.00 44.31 172 ASN A C 1
ATOM 1436 O O . ASN A 1 172 ? 41.907 -5.970 -34.286 1.00 44.31 172 ASN A O 1
ATOM 1440 N N . PHE A 1 173 ? 42.639 -7.176 -32.535 1.00 51.91 173 PHE A N 1
ATOM 1441 C CA . PHE A 1 173 ? 43.858 -6.411 -32.273 1.00 51.91 173 PHE A CA 1
ATOM 1442 C C . PHE A 1 173 ? 44.843 -6.460 -33.462 1.00 51.91 173 PHE A C 1
ATOM 1444 O O . PHE A 1 173 ? 45.889 -5.820 -33.446 1.00 51.91 173 PHE A O 1
ATOM 1451 N N . SER A 1 174 ? 44.497 -7.210 -34.512 1.00 51.59 174 SER A N 1
ATOM 1452 C CA . SER A 1 174 ? 45.210 -7.324 -35.777 1.00 51.59 174 SER A CA 1
ATOM 1453 C C . SER A 1 174 ? 44.913 -6.206 -36.786 1.00 51.59 174 SER A C 1
ATOM 1455 O O . SER A 1 174 ? 45.708 -6.030 -37.700 1.00 51.59 174 SER A O 1
ATOM 1457 N N . GLU A 1 175 ? 43.824 -5.435 -36.664 1.00 49.12 175 GLU A N 1
ATOM 1458 C CA . GLU A 1 175 ? 43.546 -4.326 -37.607 1.00 49.12 175 GLU A CA 1
ATOM 1459 C C . GLU A 1 175 ? 44.243 -3.010 -37.223 1.00 49.12 175 GLU A C 1
ATOM 1461 O O . GLU A 1 175 ? 44.541 -2.186 -38.088 1.00 49.12 175 GLU A O 1
ATOM 1466 N N . ILE A 1 176 ? 44.576 -2.821 -35.943 1.00 51.44 176 ILE A N 1
ATOM 1467 C CA . ILE A 1 176 ? 45.210 -1.584 -35.453 1.00 51.44 176 ILE A CA 1
ATOM 1468 C C . ILE A 1 176 ? 46.709 -1.541 -35.801 1.00 51.44 176 ILE A C 1
ATOM 1470 O O . ILE A 1 176 ? 47.254 -0.468 -36.051 1.00 51.44 176 ILE A O 1
ATOM 1474 N N . SER A 1 177 ? 47.389 -2.687 -35.903 1.00 46.91 177 SER A N 1
ATOM 1475 C CA . SER A 1 177 ? 48.808 -2.716 -36.292 1.00 46.91 177 SER A CA 1
ATOM 1476 C C . SER A 1 177 ? 49.035 -2.310 -37.754 1.00 46.91 177 SER A C 1
ATOM 1478 O O . SER A 1 177 ? 50.058 -1.699 -38.066 1.00 46.91 177 SER A O 1
ATOM 1480 N N . HIS A 1 178 ? 48.071 -2.569 -38.644 1.00 46.47 178 HIS A N 1
ATOM 1481 C CA . HIS A 1 178 ? 48.173 -2.202 -40.060 1.00 46.47 178 HIS A CA 1
ATOM 1482 C C . HIS A 1 178 ? 47.871 -0.722 -40.340 1.00 46.47 178 HIS A C 1
ATOM 1484 O O . HIS A 1 178 ? 48.371 -0.185 -41.328 1.00 46.47 178 HIS A O 1
ATOM 1490 N N . SER A 1 179 ? 47.111 -0.031 -39.482 1.00 45.06 179 SER A N 1
ATOM 1491 C CA . SER A 1 179 ? 46.818 1.399 -39.671 1.00 45.06 179 SER A CA 1
ATOM 1492 C C . SER A 1 179 ? 47.926 2.319 -39.147 1.00 45.06 179 SER A C 1
ATOM 1494 O O . SER A 1 179 ? 48.115 3.410 -39.683 1.00 45.06 179 SER A O 1
ATOM 1496 N N . ILE A 1 180 ? 48.717 1.872 -38.165 1.00 49.41 180 ILE A N 1
ATOM 1497 C CA . ILE A 1 180 ? 49.811 2.666 -37.580 1.00 49.41 180 ILE A CA 1
ATOM 1498 C C . ILE A 1 180 ? 51.031 2.731 -38.519 1.00 49.41 180 ILE A C 1
ATOM 1500 O O . ILE A 1 180 ? 51.692 3.765 -38.592 1.00 49.41 180 ILE A O 1
ATOM 1504 N N . SER A 1 181 ? 51.295 1.682 -39.309 1.00 44.41 181 SER A N 1
ATOM 1505 C CA . SER A 1 181 ? 52.426 1.668 -40.256 1.00 44.41 181 SER A CA 1
ATOM 1506 C C . SER A 1 181 ? 52.267 2.630 -41.443 1.00 44.41 181 SER A C 1
ATOM 1508 O O . SER A 1 181 ? 53.259 2.938 -42.101 1.00 44.41 181 SER A O 1
ATOM 1510 N N . ASN A 1 182 ? 51.053 3.109 -41.733 1.00 42.28 182 ASN A N 1
ATOM 1511 C CA . ASN A 1 182 ? 50.794 3.985 -42.882 1.00 42.28 182 ASN A CA 1
ATOM 1512 C C . ASN A 1 182 ? 50.919 5.485 -42.563 1.00 42.28 182 ASN A C 1
ATOM 1514 O O . ASN A 1 182 ? 50.850 6.298 -43.480 1.00 42.28 182 ASN A O 1
ATOM 1518 N N . TYR A 1 183 ? 51.131 5.866 -41.298 1.00 44.03 183 TYR A N 1
ATOM 1519 C CA . TYR A 1 183 ? 51.235 7.275 -40.888 1.00 44.03 183 TYR A CA 1
ATOM 1520 C C . TYR A 1 183 ? 52.663 7.755 -40.585 1.00 44.03 183 TYR A C 1
ATOM 1522 O O . TYR A 1 183 ? 52.857 8.938 -40.317 1.00 44.03 183 TYR A O 1
ATOM 1530 N N . SER A 1 184 ? 53.679 6.888 -40.651 1.00 40.16 184 SER A N 1
ATOM 1531 C CA . SER A 1 184 ? 55.063 7.245 -40.295 1.00 40.16 184 SER A CA 1
ATOM 1532 C C . SER A 1 184 ? 55.956 7.680 -41.466 1.00 40.16 184 SER A C 1
ATOM 1534 O O . SER A 1 184 ? 57.157 7.834 -41.269 1.00 40.16 184 SER A O 1
ATOM 1536 N N . HIS A 1 185 ? 55.413 7.921 -42.665 1.00 41.72 185 HIS A N 1
ATOM 1537 C CA . HIS A 1 185 ? 56.186 8.487 -43.778 1.00 41.72 185 HIS A CA 1
ATOM 1538 C C . HIS A 1 185 ? 55.419 9.592 -44.523 1.00 41.72 185 HIS A C 1
ATOM 1540 O O . HIS A 1 185 ? 54.655 9.298 -45.440 1.00 41.72 185 HIS A O 1
ATOM 1546 N N . PRO A 1 186 ? 55.652 10.876 -44.201 1.00 35.62 186 PRO A N 1
ATOM 1547 C CA . PRO A 1 186 ? 55.473 11.944 -45.167 1.00 35.62 186 PRO A CA 1
ATOM 1548 C C . PRO A 1 186 ? 56.700 11.947 -46.088 1.00 35.62 186 PRO A C 1
ATOM 1550 O O . PRO A 1 186 ? 57.808 12.292 -45.680 1.00 35.62 186 PRO A O 1
ATOM 1553 N N . SER A 1 187 ? 56.521 11.484 -47.322 1.00 40.75 187 SER A N 1
ATOM 1554 C CA . SER A 1 187 ? 57.486 11.678 -48.401 1.00 40.75 187 SER A CA 1
ATOM 1555 C C . SER A 1 187 ? 57.277 13.047 -49.051 1.00 40.75 187 SER A C 1
ATOM 1557 O O . SER A 1 187 ? 56.211 13.273 -49.623 1.00 40.75 187 SER A O 1
ATOM 1559 N N . MET A 1 188 ? 58.359 13.836 -49.007 1.00 36.41 188 MET A N 1
ATOM 1560 C CA . MET A 1 188 ? 58.672 15.104 -49.696 1.00 36.41 188 MET A CA 1
ATOM 1561 C C . MET A 1 188 ? 57.976 16.377 -49.215 1.00 36.41 188 MET A C 1
ATOM 1563 O O . MET A 1 188 ? 56.756 16.532 -49.417 1.00 36.41 188 MET A O 1
#

InterPro domains:
  IPR004254 AdipoR/Haemolysin-III-related [PF03006] (24-146)
  IPR004254 AdipoR/Haemolysin-III-related [PTHR20855] (27-145)

Radius of gyration: 28.15 Å; chains: 1; bounding box: 84×32×76 Å

pLDDT: mean 77.4, std 17.9, range [33.03, 97.31]